Protein AF-A0A8H6ND03-F1 (afdb_monomer_lite)

Foldseek 3Di:
DDDDDDDDDDDDDDDDDDDPDPPDPPDLDAFAEDDDPLQVVPPPPFFLDDDDDDDFDPLQVPPDQDKAKWKKFKFFLVLQVVLLVVLCVLDPPPVSPLPPFFDQKDQLVLAAPVVNVCQCPVDPVSVVSNDPPHRMIMGTSTGPVSDDPVVSLVSQCPGPRADNPIDMDIWIAGSDADPDPVVQVVRSNPTHNGHDDQVRVRDHGVVVVVSVCSHCVRCVRSQVVSQQVCLVVCVVVVVDHSGGHDDWDDDPSHTD

Structure (mmCIF, N/CA/C/O backbone):
data_AF-A0A8H6ND03-F1
#
_entry.id   AF-A0A8H6ND03-F1
#
loop_
_atom_site.group_PDB
_atom_site.id
_atom_site.type_symbol
_atom_site.label_atom_id
_atom_site.label_alt_id
_atom_site.label_comp_id
_atom_site.label_asym_id
_atom_site.label_entity_id
_atom_site.label_seq_id
_atom_site.pdbx_PDB_ins_code
_atom_site.Cartn_x
_atom_site.Cartn_y
_atom_site.Cartn_z
_atom_site.occupancy
_atom_site.B_iso_or_equiv
_atom_site.auth_seq_id
_atom_site.auth_comp_id
_atom_site.auth_asym_id
_atom_site.auth_atom_id
_atom_site.pdbx_PDB_model_num
ATOM 1 N N . MET A 1 1 ? -30.142 82.835 -17.690 1.00 38.28 1 MET A N 1
ATOM 2 C CA . MET A 1 1 ? -28.833 82.188 -17.461 1.00 38.28 1 MET A CA 1
ATOM 3 C C . MET A 1 1 ? -28.564 82.243 -15.968 1.00 38.28 1 MET A C 1
ATOM 5 O O . MET A 1 1 ? -28.231 83.312 -15.489 1.00 38.28 1 MET A O 1
ATOM 9 N N . LEU A 1 2 ? -28.825 81.154 -15.244 1.00 31.31 2 LEU A N 1
ATOM 10 C CA . LEU A 1 2 ? -28.418 80.928 -13.852 1.00 31.31 2 LEU A CA 1
ATOM 11 C C . LEU A 1 2 ? -28.587 79.423 -13.580 1.00 31.31 2 LEU A C 1
ATOM 13 O O . LEU A 1 2 ? -29.688 78.887 -13.663 1.00 31.31 2 LEU A O 1
ATOM 17 N N . ALA A 1 3 ? -27.453 78.761 -13.376 1.00 29.70 3 ALA A N 1
ATOM 18 C CA . ALA A 1 3 ? -27.285 77.451 -12.745 1.00 29.70 3 ALA A CA 1
ATOM 19 C C . ALA A 1 3 ? -27.283 77.702 -11.210 1.00 29.70 3 ALA A C 1
ATOM 21 O O . ALA A 1 3 ? -27.063 78.843 -10.819 1.00 29.70 3 ALA A O 1
ATOM 22 N N . VAL A 1 4 ? -27.486 76.808 -10.243 1.00 33.31 4 VAL A N 1
ATOM 23 C CA . VAL A 1 4 ? -27.408 75.351 -10.053 1.00 33.31 4 VAL A CA 1
ATOM 24 C C . VAL A 1 4 ? -28.054 75.105 -8.676 1.00 33.31 4 VAL A C 1
ATOM 26 O O . VAL A 1 4 ? -27.873 75.939 -7.799 1.00 33.31 4 VAL A O 1
ATOM 29 N N . GLU A 1 5 ? -28.703 73.958 -8.454 1.00 32.31 5 GLU A N 1
ATOM 30 C CA . GLU A 1 5 ? -28.524 73.142 -7.234 1.00 32.31 5 GLU A CA 1
ATOM 31 C C . GLU A 1 5 ? -29.117 71.737 -7.457 1.00 32.31 5 GLU A C 1
ATOM 33 O O . GLU A 1 5 ? -30.163 71.581 -8.086 1.00 32.31 5 GLU A O 1
ATOM 38 N N . ARG A 1 6 ? -28.383 70.695 -7.038 1.00 35.66 6 ARG A N 1
ATOM 39 C CA . ARG A 1 6 ? -28.735 69.270 -7.208 1.00 35.66 6 ARG A CA 1
ATOM 40 C C . ARG A 1 6 ? -29.454 68.751 -5.952 1.00 35.66 6 ARG A C 1
ATOM 42 O O . ARG A 1 6 ? -28.977 69.064 -4.865 1.00 35.66 6 ARG A O 1
ATOM 49 N N . PRO A 1 7 ? -30.475 67.881 -6.062 1.00 38.25 7 PRO A N 1
ATOM 50 C CA . PRO A 1 7 ? -31.019 67.166 -4.911 1.00 38.25 7 PRO A CA 1
ATOM 51 C C . PRO A 1 7 ? -30.373 65.781 -4.703 1.00 38.25 7 PRO A C 1
ATOM 53 O O . PRO A 1 7 ? -30.034 65.073 -5.653 1.00 38.25 7 PRO A O 1
ATOM 56 N N . THR A 1 8 ? -30.211 65.419 -3.430 1.00 41.75 8 THR A N 1
ATOM 57 C CA . THR A 1 8 ? -29.773 64.126 -2.872 1.00 41.75 8 THR A CA 1
ATOM 58 C C . THR A 1 8 ? -30.808 63.006 -3.097 1.00 41.75 8 THR A C 1
ATOM 60 O O . THR A 1 8 ? -32.005 63.292 -3.105 1.00 41.75 8 THR A O 1
ATOM 63 N N . PRO A 1 9 ? -30.395 61.729 -3.244 1.00 40.44 9 PRO A N 1
ATOM 64 C CA . PRO A 1 9 ? -31.324 60.601 -3.350 1.00 40.44 9 PRO A CA 1
ATOM 65 C C . PRO A 1 9 ? -31.774 60.066 -1.971 1.00 40.44 9 PRO A C 1
ATOM 67 O O . PRO A 1 9 ? -31.044 60.238 -0.992 1.00 40.44 9 PRO A O 1
ATOM 70 N N . PRO A 1 10 ? -32.950 59.408 -1.880 1.00 38.47 10 PRO A N 1
ATOM 71 C CA . PRO A 1 10 ? -33.501 58.904 -0.624 1.00 38.47 10 PRO A CA 1
ATOM 72 C C . PRO A 1 10 ? -32.974 57.508 -0.248 1.00 38.47 10 PRO A C 1
ATOM 74 O O . PRO A 1 10 ? -32.663 56.681 -1.108 1.00 38.47 10 PRO A O 1
ATOM 77 N N . GLU A 1 11 ? -32.922 57.255 1.061 1.00 34.31 11 GLU A N 1
ATOM 78 C CA . GLU A 1 11 ? -32.621 55.965 1.688 1.00 34.31 11 GLU A CA 1
ATOM 79 C C . GLU A 1 11 ? -33.655 54.896 1.305 1.00 34.31 11 GLU A C 1
ATOM 81 O O . GLU A 1 11 ? -34.864 55.121 1.371 1.00 34.31 11 GLU A O 1
ATOM 86 N N . THR A 1 12 ? -33.175 53.707 0.934 1.00 34.81 12 THR A N 1
ATOM 87 C CA . THR A 1 12 ? -34.003 52.512 0.735 1.00 34.81 12 THR A CA 1
ATOM 88 C C . THR A 1 12 ? -33.711 51.503 1.838 1.00 34.81 12 THR A C 1
ATOM 90 O O . THR A 1 12 ? -32.624 50.938 1.940 1.00 34.81 12 THR A O 1
ATOM 93 N N . VAL A 1 13 ? -34.719 51.303 2.684 1.00 37.75 13 VAL A N 1
ATOM 94 C CA . VAL A 1 13 ? -34.807 50.236 3.682 1.00 37.75 13 VAL A CA 1
ATOM 95 C C . VAL A 1 13 ? -34.871 48.897 2.947 1.00 37.75 13 VAL A C 1
ATOM 97 O O . VAL A 1 13 ? -35.736 48.708 2.095 1.00 37.75 13 VAL A O 1
ATOM 100 N N . SER A 1 14 ? -33.961 47.979 3.273 1.00 35.84 14 SER A N 1
ATOM 101 C CA . SER A 1 14 ? -33.997 46.590 2.803 1.00 35.84 14 SER A CA 1
ATOM 102 C C . SER A 1 14 ? -34.097 45.669 4.012 1.00 35.84 14 SER A C 1
ATOM 104 O O . SER A 1 14 ? -33.134 45.482 4.752 1.00 35.84 14 SER A O 1
ATOM 106 N N . ASP A 1 15 ? -35.304 45.155 4.208 1.00 35.84 15 ASP A N 1
ATOM 107 C CA . ASP A 1 15 ? -35.649 44.049 5.091 1.00 35.84 15 ASP A CA 1
ATOM 108 C C . ASP A 1 15 ? -35.039 42.761 4.514 1.00 35.84 15 ASP A C 1
ATOM 110 O O . ASP A 1 15 ? -35.279 42.440 3.352 1.00 35.84 15 ASP A O 1
ATOM 114 N N . ASN A 1 16 ? -34.207 42.061 5.285 1.00 33.94 16 ASN A N 1
ATOM 115 C CA . ASN A 1 16 ? -33.771 40.702 4.968 1.00 33.94 16 ASN A CA 1
ATOM 116 C C . ASN A 1 16 ? -33.539 39.936 6.271 1.00 33.94 16 ASN A C 1
ATOM 118 O O . ASN A 1 16 ? -32.483 39.989 6.905 1.00 33.94 16 ASN A O 1
ATOM 122 N N . THR A 1 17 ? -34.586 39.225 6.670 1.00 39.00 17 THR A N 1
ATOM 123 C CA . THR A 1 17 ? -34.600 38.221 7.726 1.00 39.00 17 THR A CA 1
ATOM 124 C C . THR A 1 17 ? -33.930 36.948 7.196 1.00 39.00 17 THR A C 1
ATOM 126 O O . THR A 1 17 ? -34.587 36.067 6.651 1.00 39.00 17 THR A O 1
ATOM 129 N N . GLU A 1 18 ? -32.610 36.830 7.349 1.00 34.88 18 GLU A N 1
ATOM 130 C CA . GLU A 1 18 ? -31.919 35.547 7.183 1.00 34.88 18 GLU A CA 1
ATOM 131 C C . GLU A 1 18 ? -31.801 34.843 8.536 1.00 34.88 18 GLU A C 1
ATOM 133 O O . GLU A 1 18 ? -31.117 35.274 9.467 1.00 34.88 18 GLU A O 1
ATOM 138 N N . THR A 1 19 ? -32.532 33.738 8.636 1.00 35.28 19 THR A N 1
ATOM 139 C CA . THR A 1 19 ? -32.524 32.785 9.739 1.00 35.28 19 THR A CA 1
ATOM 140 C C . THR A 1 19 ? -31.137 32.151 9.808 1.00 35.28 19 THR A C 1
ATOM 142 O O . THR A 1 19 ? -30.814 31.225 9.069 1.00 35.28 19 THR A O 1
ATOM 145 N N . ARG A 1 20 ? -30.284 32.676 10.688 1.00 35.75 20 ARG A N 1
ATOM 146 C CA . ARG A 1 20 ? -28.974 32.099 10.982 1.00 35.75 20 ARG A CA 1
ATOM 147 C C . ARG A 1 20 ? -29.191 30.793 11.745 1.00 35.75 20 ARG A C 1
ATOM 149 O O . ARG A 1 20 ? -29.389 30.803 12.955 1.00 35.75 20 ARG A O 1
ATOM 156 N N . SER A 1 21 ? -29.191 29.676 11.024 1.00 39.34 21 SER A N 1
ATOM 157 C CA . SER A 1 21 ? -29.042 28.346 11.607 1.00 39.34 21 SER A CA 1
ATOM 158 C C . SER A 1 21 ? -27.785 28.341 12.475 1.00 39.34 21 SER A C 1
ATOM 160 O O . SER A 1 21 ? -26.679 28.563 11.982 1.00 39.34 21 SER A O 1
ATOM 162 N N . GLU A 1 22 ? -27.978 28.159 13.780 1.00 37.88 22 GLU A N 1
ATOM 163 C CA . GLU A 1 22 ? -26.913 27.966 14.756 1.00 37.88 22 GLU A CA 1
ATOM 164 C C . GLU A 1 22 ? -26.144 26.685 14.405 1.00 37.88 22 GLU A C 1
ATOM 166 O O . GLU A 1 22 ? -26.493 25.586 14.837 1.00 37.88 22 GLU A O 1
ATOM 171 N N . GLU A 1 23 ? -25.080 26.808 13.614 1.00 42.56 23 GLU A N 1
ATOM 172 C CA . GLU A 1 23 ? -24.021 25.805 13.609 1.00 42.56 23 GLU A CA 1
ATOM 173 C C . GLU A 1 23 ? -23.381 25.818 14.999 1.00 42.56 23 GLU A C 1
ATOM 175 O O . GLU A 1 23 ? -22.546 26.666 15.325 1.00 42.56 23 GLU A O 1
ATOM 180 N N . LYS A 1 24 ? -23.819 24.890 15.858 1.00 40.06 24 LYS A N 1
ATOM 181 C CA . LYS A 1 24 ? -23.101 24.589 17.093 1.00 40.06 24 LYS A CA 1
ATOM 182 C C . LYS A 1 24 ? -21.684 24.154 16.708 1.00 40.06 24 LYS A C 1
ATOM 184 O O . LYS A 1 24 ? -21.550 23.234 15.901 1.00 40.06 24 LYS A O 1
ATOM 189 N N . PRO A 1 25 ? -20.636 24.775 17.270 1.00 41.81 25 PRO A N 1
ATOM 190 C CA . PRO A 1 25 ? -19.270 24.365 16.990 1.00 41.81 25 PRO A CA 1
ATOM 191 C C . PRO A 1 25 ? -19.079 22.900 17.408 1.00 41.81 25 PRO A C 1
ATOM 193 O O . PRO A 1 25 ? -19.383 22.541 18.548 1.00 41.81 25 PRO A O 1
ATOM 196 N N . GLU A 1 26 ? -18.587 22.060 16.489 1.00 50.19 26 GLU A N 1
ATOM 197 C CA . GLU A 1 26 ? -18.102 20.713 16.807 1.00 50.19 26 GLU A CA 1
ATOM 198 C C . GLU A 1 26 ? -17.000 20.852 17.865 1.00 50.19 26 GLU A C 1
ATOM 200 O O . GLU A 1 26 ? -15.905 21.350 17.597 1.00 50.19 26 GLU A O 1
ATOM 205 N N . HIS A 1 27 ? -17.316 20.483 19.105 1.00 46.12 27 HIS A N 1
ATOM 206 C CA . HIS A 1 27 ? -16.356 20.491 20.197 1.00 46.12 27 HIS A CA 1
ATOM 207 C C . HIS A 1 27 ? -15.366 19.341 19.984 1.00 46.12 27 HIS A C 1
ATOM 209 O O . HIS A 1 27 ? -15.747 18.178 20.032 1.00 46.12 27 HIS A O 1
ATOM 215 N N . VAL A 1 28 ? -14.099 19.676 19.727 1.00 50.62 28 VAL A N 1
ATOM 216 C CA . VAL A 1 28 ? -12.997 18.716 19.494 1.00 50.62 28 VAL A CA 1
ATOM 217 C C . VAL A 1 28 ? -12.113 18.561 20.749 1.00 50.62 28 VAL A C 1
ATOM 219 O O . VAL A 1 28 ? -10.948 18.181 20.659 1.00 50.62 28 VAL A O 1
ATOM 222 N N . GLY A 1 29 ? -12.629 18.932 21.926 1.00 52.59 29 GLY A N 1
ATOM 223 C CA . GLY A 1 29 ? -11.949 18.754 23.214 1.00 52.59 29 GLY A CA 1
ATOM 224 C C . GLY A 1 29 ? -12.255 17.390 23.846 1.00 52.59 29 GLY A C 1
ATOM 225 O O . GLY A 1 29 ? -13.216 16.746 23.428 1.00 52.59 29 GLY A O 1
ATOM 226 N N . PRO A 1 30 ? -11.460 16.933 24.835 1.00 57.78 30 PRO A N 1
ATOM 227 C CA . PRO A 1 30 ? -11.803 15.743 25.608 1.00 57.78 30 PRO A CA 1
ATOM 228 C C . PRO A 1 30 ? -13.159 15.955 26.290 1.00 57.78 30 PRO A C 1
ATOM 230 O O . PRO A 1 30 ? -13.377 17.000 26.911 1.00 57.78 30 PRO A O 1
ATOM 233 N N . ASP A 1 31 ? -14.059 14.980 26.152 1.00 67.38 31 ASP A N 1
ATOM 234 C CA . ASP A 1 31 ? -15.399 15.066 26.727 1.00 67.38 31 ASP A CA 1
ATOM 235 C C . ASP A 1 31 ? -15.319 15.251 28.249 1.00 67.38 31 ASP A C 1
ATOM 237 O O . ASP A 1 31 ? -14.527 14.614 28.952 1.00 67.38 31 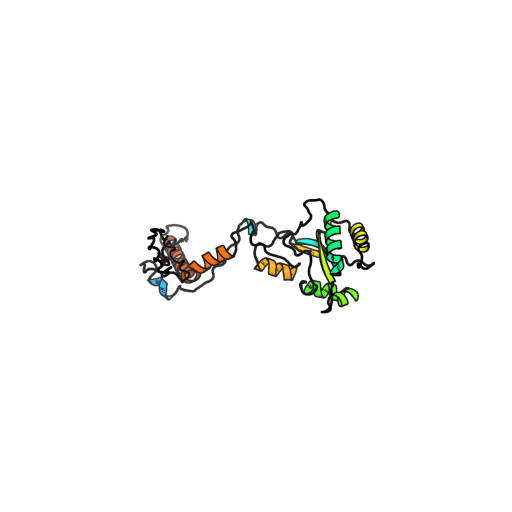ASP A O 1
ATOM 241 N N . VAL A 1 32 ? -16.167 16.132 28.782 1.00 77.12 32 VAL A N 1
ATOM 242 C CA . VAL A 1 32 ? -16.323 16.260 30.232 1.00 77.12 32 VAL A CA 1
ATOM 243 C C . VAL A 1 32 ? -17.175 15.091 30.714 1.00 77.12 32 VAL A C 1
ATOM 245 O O . VAL A 1 32 ? -18.375 15.032 30.435 1.00 77.12 32 VAL A O 1
ATOM 248 N N . ILE A 1 33 ? -16.561 14.168 31.452 1.00 81.69 33 ILE A N 1
ATOM 249 C CA . ILE A 1 33 ? -17.266 13.044 32.074 1.00 81.69 33 ILE A CA 1
ATOM 250 C C . ILE A 1 33 ? -18.145 13.584 33.200 1.00 81.69 33 ILE A C 1
ATOM 252 O O . ILE A 1 33 ? -17.655 14.255 34.114 1.00 81.69 33 ILE A O 1
ATOM 256 N N . GLN A 1 34 ? -19.449 13.314 33.134 1.00 82.69 34 GLN A N 1
ATOM 257 C CA . GLN A 1 34 ? -20.356 13.723 34.200 1.00 82.69 34 GLN A CA 1
ATOM 258 C C . GLN A 1 34 ? -20.195 12.818 35.429 1.00 82.69 34 GLN A C 1
ATOM 260 O O . GLN A 1 34 ? -20.001 11.612 35.270 1.00 82.69 34 GLN A O 1
ATOM 265 N N . PRO A 1 35 ? -20.294 13.369 36.654 1.00 81.88 35 PRO A N 1
ATOM 266 C CA . PRO A 1 35 ? -20.294 12.563 37.868 1.00 81.88 35 PRO A CA 1
ATOM 267 C C . PRO A 1 35 ? -21.395 11.506 37.816 1.00 81.88 35 PRO A C 1
ATOM 269 O O . PRO A 1 35 ? -22.552 11.826 37.526 1.00 81.88 35 PRO A O 1
ATOM 272 N N . HIS A 1 36 ? -21.042 10.257 38.104 1.00 84.81 36 HIS A N 1
ATOM 273 C CA . HIS A 1 36 ? -21.992 9.158 38.093 1.00 84.81 36 HIS A CA 1
ATOM 274 C C . HIS A 1 36 ? -21.573 8.067 39.099 1.00 84.81 36 HIS A C 1
ATOM 276 O O . HIS A 1 36 ? -20.442 7.573 39.036 1.00 84.81 36 HIS A O 1
ATOM 282 N N . PRO A 1 37 ? -22.485 7.578 39.968 1.00 86.88 37 PRO A N 1
ATOM 283 C CA . PRO A 1 37 ? -22.136 6.671 41.073 1.00 86.88 37 PRO A CA 1
ATOM 284 C C . PRO A 1 37 ? -21.429 5.367 40.675 1.00 86.88 37 PRO A C 1
ATOM 286 O O . PRO A 1 37 ? -20.791 4.729 41.505 1.00 86.88 37 PRO A O 1
ATOM 289 N N . LEU A 1 38 ? -21.578 4.938 39.418 1.00 85.38 38 LEU A N 1
ATOM 290 C CA . LEU A 1 38 ? -20.935 3.732 38.878 1.00 85.38 38 LEU A CA 1
ATOM 291 C C . LEU A 1 38 ? -19.463 3.926 38.473 1.00 85.38 38 LEU A C 1
ATOM 293 O O . LEU A 1 38 ? -18.782 2.928 38.247 1.00 85.38 38 LEU A O 1
ATOM 297 N N . ILE A 1 39 ? -18.999 5.169 38.320 1.00 86.06 39 ILE A N 1
ATOM 298 C CA . ILE A 1 39 ? -17.660 5.492 37.794 1.00 86.06 39 ILE A CA 1
ATOM 299 C C . ILE A 1 39 ? -16.853 6.429 38.687 1.00 86.06 39 ILE A C 1
ATOM 301 O O . ILE A 1 39 ? -15.642 6.536 38.495 1.00 86.06 39 ILE A O 1
ATOM 305 N N . ASP A 1 40 ? -17.486 7.094 39.655 1.00 85.38 40 ASP A N 1
ATOM 306 C CA . ASP A 1 40 ? -16.827 8.060 40.540 1.00 85.38 40 ASP A CA 1
ATOM 307 C C . ASP A 1 40 ? -15.618 7.459 41.279 1.00 85.38 40 ASP A C 1
ATOM 309 O O . ASP A 1 40 ? -14.600 8.127 41.463 1.00 85.38 40 ASP A O 1
ATOM 313 N N . ASP A 1 41 ? -15.673 6.171 41.628 1.00 85.81 41 ASP A N 1
ATOM 314 C CA . ASP A 1 41 ? -14.575 5.435 42.263 1.00 85.81 41 ASP A CA 1
ATOM 315 C C . ASP A 1 41 ? -13.436 5.049 41.297 1.00 85.81 41 ASP A C 1
ATOM 317 O O . ASP A 1 41 ? -12.325 4.736 41.734 1.00 85.81 41 ASP A O 1
ATOM 321 N N . LEU A 1 42 ? -13.674 5.105 39.985 1.00 82.25 42 LEU A N 1
ATOM 322 C CA . LEU A 1 42 ? -12.716 4.748 38.933 1.00 82.25 42 LEU A CA 1
ATOM 323 C C . LEU A 1 42 ? -11.968 5.967 38.351 1.00 82.25 42 LEU A C 1
ATOM 325 O O . LEU A 1 42 ? -10.872 5.816 37.796 1.00 82.25 42 LEU A O 1
ATOM 329 N N . LEU A 1 43 ? -12.540 7.169 38.484 1.00 71.75 43 LEU A N 1
ATOM 330 C CA . LEU A 1 43 ? -12.173 8.374 37.730 1.00 71.75 43 LEU A CA 1
ATOM 331 C C . LEU A 1 43 ? -10.742 8.931 37.925 1.00 71.75 43 LEU A C 1
ATOM 333 O O . LEU A 1 43 ? -10.215 9.477 36.957 1.00 71.75 43 LEU A O 1
ATOM 337 N N . PRO A 1 44 ? -10.018 8.758 39.050 1.00 64.38 44 PRO A N 1
ATOM 338 C CA . PRO A 1 44 ? -8.621 9.214 39.105 1.00 64.38 44 PRO A CA 1
ATOM 339 C C . PRO A 1 44 ? -7.623 8.224 38.487 1.00 64.38 44 PRO A C 1
ATOM 341 O O . PRO A 1 44 ? -6.515 8.604 38.117 1.00 64.38 44 PRO A O 1
ATOM 344 N N . GLN A 1 45 ? -7.962 6.932 38.427 1.00 69.38 45 GLN A N 1
ATOM 345 C CA . GLN A 1 45 ? -6.982 5.869 38.157 1.00 69.38 45 GLN A CA 1
ATOM 346 C C . GLN A 1 45 ? -6.963 5.408 36.698 1.00 69.38 45 GLN A C 1
ATOM 348 O O . GLN A 1 45 ? -5.978 4.813 36.253 1.00 69.38 45 GLN A O 1
ATOM 353 N N . GLN A 1 46 ? -8.057 5.649 35.975 1.00 73.69 46 GLN A N 1
ATOM 354 C CA . GLN A 1 46 ? -8.337 5.023 34.684 1.00 73.69 46 GLN A CA 1
ATOM 355 C C . GLN A 1 46 ? -8.399 6.010 33.514 1.00 73.69 46 GLN A C 1
ATOM 357 O O . GLN A 1 46 ? -8.845 5.614 32.448 1.00 73.69 46 GLN A O 1
ATOM 362 N N . LEU A 1 47 ? -7.968 7.263 33.655 1.00 77.25 47 LEU A N 1
ATOM 363 C CA . LEU A 1 47 ? -7.906 8.203 32.525 1.00 77.25 47 LEU A CA 1
ATOM 364 C C . LEU A 1 47 ? -6.566 8.113 31.783 1.00 77.25 47 LEU A C 1
ATOM 366 O O . LEU A 1 47 ? -5.519 7.902 32.400 1.00 77.25 47 LEU A O 1
ATOM 370 N N . GLY A 1 48 ? -6.605 8.266 30.456 1.00 70.12 48 GLY A N 1
ATOM 371 C CA . GLY A 1 48 ? -5.419 8.335 29.593 1.00 70.12 48 GLY A CA 1
ATOM 372 C C . GLY A 1 48 ? -4.580 7.054 29.537 1.00 70.12 48 GLY A C 1
ATOM 373 O O . GLY A 1 48 ? -3.388 7.112 29.231 1.00 70.12 48 GLY A O 1
ATOM 374 N N . ARG A 1 49 ? -5.162 5.894 29.869 1.00 78.94 49 ARG A N 1
ATOM 375 C CA . ARG A 1 49 ? -4.467 4.601 29.837 1.00 78.94 49 ARG A CA 1
ATOM 376 C C . ARG A 1 49 ? -4.920 3.757 28.647 1.00 78.94 49 ARG A C 1
ATOM 378 O O . ARG A 1 49 ? -6.080 3.747 28.261 1.00 78.94 49 ARG A O 1
ATOM 385 N N . GLY A 1 50 ? -3.997 2.951 28.132 1.00 80.31 50 GLY A N 1
ATOM 386 C CA . GLY A 1 50 ? -4.279 2.010 27.049 1.00 80.31 50 GLY A CA 1
ATOM 387 C C . GLY A 1 50 ? -4.207 2.635 25.656 1.00 80.31 50 GLY A C 1
ATOM 388 O O . GLY A 1 50 ? -3.862 3.800 25.486 1.00 80.31 50 GLY A O 1
ATOM 389 N N . VAL A 1 51 ? -4.464 1.805 24.646 1.00 85.62 51 VAL A N 1
ATOM 390 C CA . VAL A 1 51 ? -4.409 2.184 23.231 1.00 85.62 51 VAL A CA 1
ATOM 391 C C . VAL A 1 51 ? -5.606 1.566 22.524 1.00 85.62 51 VAL A C 1
ATOM 393 O O . VAL A 1 51 ? -5.879 0.377 22.684 1.00 85.62 51 VAL A O 1
ATOM 396 N N . LEU A 1 52 ? -6.299 2.366 21.718 1.00 88.56 52 LEU A N 1
ATOM 397 C CA . LEU A 1 52 ? -7.312 1.874 20.795 1.00 88.56 52 LEU A CA 1
ATOM 398 C C . LEU A 1 52 ? -6.635 1.372 19.522 1.00 88.56 52 LEU A C 1
ATOM 400 O O . LEU A 1 52 ? -5.949 2.124 18.830 1.00 88.56 52 LEU A O 1
ATOM 404 N N . ILE A 1 53 ? -6.834 0.091 19.218 1.00 86.44 53 ILE A N 1
ATOM 405 C CA . ILE A 1 53 ? -6.339 -0.524 17.989 1.00 86.44 53 ILE A CA 1
ATOM 406 C C . ILE A 1 53 ? -7.537 -0.731 17.063 1.00 86.44 53 ILE A C 1
ATOM 408 O O . ILE A 1 53 ? -8.415 -1.535 17.387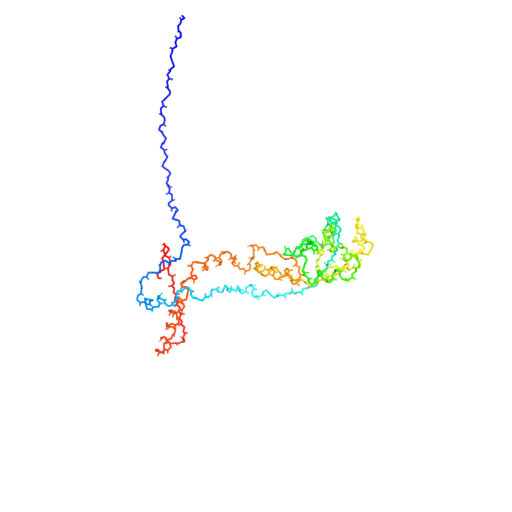 1.00 86.44 53 ILE A O 1
ATOM 412 N N . PRO A 1 54 ? -7.602 -0.034 15.917 1.00 83.25 54 PRO A N 1
ATOM 413 C CA . PRO A 1 54 ? -8.671 -0.255 14.961 1.00 83.25 54 PRO A CA 1
ATOM 414 C C . PRO A 1 54 ? -8.569 -1.671 14.395 1.00 83.25 54 PRO A C 1
ATOM 416 O O . PRO A 1 54 ? -7.519 -2.093 13.901 1.00 83.25 54 PRO A O 1
ATOM 419 N N . LEU A 1 55 ? -9.673 -2.408 14.472 1.00 84.12 55 LEU A N 1
ATOM 420 C CA . LEU A 1 55 ? -9.767 -3.738 13.889 1.00 84.12 55 LEU A CA 1
ATOM 421 C C . LEU A 1 55 ? -10.086 -3.628 12.400 1.00 84.12 55 LEU A C 1
ATOM 423 O O . LEU A 1 55 ? -10.910 -2.813 11.983 1.00 84.12 55 LEU A O 1
ATOM 427 N N . LYS A 1 56 ? -9.434 -4.477 11.607 1.00 78.12 56 LYS A N 1
ATOM 428 C CA . LYS A 1 56 ? -9.729 -4.621 10.181 1.00 78.12 56 LYS A CA 1
ATOM 429 C C . LYS A 1 56 ? -11.115 -5.227 9.983 1.00 78.12 56 LYS A C 1
ATOM 431 O O . LYS A 1 56 ? -11.539 -6.083 10.761 1.00 78.12 56 LYS A O 1
ATOM 436 N N . THR A 1 57 ? -11.800 -4.834 8.914 1.00 80.94 57 THR A N 1
ATOM 437 C CA . THR A 1 57 ? -13.062 -5.469 8.525 1.00 80.94 57 THR A CA 1
ATOM 438 C C . THR A 1 57 ? -12.827 -6.907 8.063 1.00 80.94 57 THR A C 1
ATOM 440 O O . THR A 1 57 ? -11.732 -7.297 7.651 1.00 80.94 57 THR A O 1
ATOM 443 N N . THR A 1 58 ? -13.887 -7.715 8.051 1.00 80.44 58 THR A N 1
ATOM 444 C CA . THR A 1 58 ? -13.826 -9.066 7.483 1.00 80.44 58 THR A CA 1
ATOM 445 C C . THR A 1 58 ? -13.400 -9.054 6.011 1.00 80.44 58 THR A C 1
ATOM 447 O O . THR A 1 58 ? -12.707 -9.972 5.587 1.00 80.44 58 THR A O 1
ATOM 450 N N . LEU A 1 59 ? -13.762 -8.025 5.236 1.00 75.19 59 LEU A N 1
ATOM 451 C CA . LEU A 1 59 ? -13.340 -7.892 3.837 1.00 75.19 59 LEU A CA 1
ATOM 452 C C . LEU A 1 59 ? -11.846 -7.568 3.721 1.00 75.19 59 LEU A C 1
ATOM 454 O O . LEU A 1 59 ? -11.174 -8.128 2.862 1.00 75.19 59 LEU A O 1
ATOM 458 N N . GLU A 1 60 ? -11.313 -6.729 4.612 1.00 75.69 60 GLU A N 1
ATOM 459 C CA . GLU A 1 60 ? -9.875 -6.439 4.677 1.00 75.69 60 GLU A CA 1
ATOM 460 C C . GLU A 1 60 ? -9.043 -7.655 5.108 1.00 75.69 60 GLU A C 1
ATOM 462 O O . GLU A 1 60 ? -7.897 -7.788 4.687 1.00 75.69 60 GLU A O 1
ATOM 467 N N . ILE A 1 61 ? -9.596 -8.530 5.955 1.00 76.75 61 ILE A N 1
ATOM 468 C CA . ILE A 1 61 ? -8.917 -9.752 6.418 1.00 76.75 61 ILE A CA 1
ATOM 469 C C . ILE A 1 61 ? -9.008 -10.870 5.374 1.00 76.75 61 ILE A C 1
ATOM 471 O O . ILE A 1 61 ? -8.051 -11.613 5.202 1.00 76.75 61 ILE A O 1
ATOM 475 N N . ARG A 1 62 ? -10.143 -10.991 4.672 1.00 70.19 62 ARG A N 1
ATOM 476 C CA . ARG A 1 62 ? -10.363 -12.006 3.624 1.00 70.19 62 ARG A CA 1
ATOM 477 C C . ARG A 1 62 ? -9.595 -11.741 2.337 1.00 70.19 62 ARG A C 1
ATOM 479 O O . ARG A 1 62 ? -9.575 -12.599 1.462 1.00 70.19 62 ARG A O 1
ATOM 486 N N . GLN A 1 63 ? -9.019 -10.555 2.182 1.00 68.75 63 GLN A N 1
ATOM 487 C CA . GLN A 1 63 ? -8.103 -10.311 1.086 1.00 68.75 63 GLN A CA 1
ATOM 488 C C . GLN A 1 63 ? -6.798 -11.066 1.335 1.00 68.75 63 GLN A C 1
ATOM 490 O O . GLN A 1 63 ? -5.876 -10.551 1.968 1.00 68.75 63 GLN A O 1
ATOM 495 N N . ASP A 1 64 ? -6.736 -12.288 0.812 1.00 62.50 64 ASP A N 1
ATOM 496 C CA . ASP A 1 64 ? -5.508 -13.068 0.764 1.00 62.50 64 ASP A CA 1
ATOM 497 C C . ASP A 1 64 ? -4.430 -12.262 0.033 1.00 62.50 64 ASP A C 1
ATOM 499 O O . ASP A 1 64 ? -4.616 -11.812 -1.105 1.00 62.50 64 ASP A O 1
ATOM 503 N N . HIS A 1 65 ? -3.283 -12.068 0.690 1.00 70.25 65 HIS A N 1
ATOM 504 C CA . HIS A 1 65 ? -2.116 -11.414 0.099 1.00 70.25 65 HIS A CA 1
ATOM 505 C C . HIS A 1 65 ? -1.531 -12.297 -1.000 1.00 70.25 65 HIS A C 1
ATOM 507 O O . HIS A 1 65 ? -0.566 -13.027 -0.791 1.00 70.25 65 HIS A O 1
ATOM 513 N N . THR A 1 66 ? -2.118 -12.229 -2.191 1.00 84.81 66 THR A N 1
ATOM 514 C CA . THR A 1 66 ? -1.578 -12.912 -3.363 1.00 84.81 66 THR A CA 1
ATOM 515 C C . THR A 1 66 ? -0.404 -12.102 -3.893 1.00 84.81 66 THR A C 1
ATOM 517 O O . THR A 1 66 ? -0.570 -10.970 -4.362 1.00 84.81 66 THR A O 1
ATOM 520 N N . ILE A 1 67 ? 0.787 -12.685 -3.783 1.00 91.31 67 ILE A N 1
ATOM 521 C CA . ILE A 1 67 ? 2.016 -12.147 -4.357 1.00 91.31 67 ILE A CA 1
ATOM 522 C C . ILE A 1 67 ? 2.249 -12.850 -5.691 1.00 91.31 67 ILE A C 1
ATOM 524 O O . ILE A 1 67 ? 2.274 -14.079 -5.750 1.00 91.31 67 ILE A O 1
ATOM 528 N N . VAL A 1 68 ? 2.425 -12.068 -6.752 1.00 92.62 68 VAL A N 1
ATOM 529 C CA . VAL A 1 68 ? 2.705 -12.560 -8.109 1.00 92.62 68 VAL A CA 1
ATOM 530 C C . VAL A 1 68 ? 4.000 -11.953 -8.638 1.00 92.62 68 VAL A C 1
ATOM 532 O O . VAL A 1 68 ? 4.522 -10.998 -8.063 1.00 92.62 68 VAL A O 1
ATOM 535 N N . GLN A 1 69 ? 4.529 -12.507 -9.728 1.00 95.25 69 GLN A N 1
ATOM 536 C CA . GLN A 1 69 ? 5.681 -11.938 -10.425 1.00 95.25 69 GLN A CA 1
ATOM 537 C C . GLN A 1 69 ? 5.212 -10.944 -11.485 1.00 95.25 69 GLN A C 1
ATOM 539 O O . GLN A 1 69 ? 4.352 -11.265 -12.306 1.00 95.25 69 GLN A O 1
ATOM 544 N N . ALA A 1 70 ? 5.786 -9.745 -11.473 1.00 94.25 70 ALA A N 1
ATOM 545 C CA . ALA A 1 70 ? 5.562 -8.733 -12.494 1.00 94.25 70 ALA A CA 1
ATOM 546 C C . ALA A 1 70 ? 6.847 -8.398 -13.235 1.00 94.25 70 ALA A C 1
ATOM 548 O O . ALA A 1 70 ? 7.910 -8.262 -12.629 1.00 94.25 70 ALA A O 1
ATOM 549 N N . LEU A 1 71 ? 6.722 -8.208 -14.545 1.00 95.12 71 LEU A N 1
ATOM 550 C CA . LEU A 1 71 ? 7.823 -7.781 -15.390 1.00 95.12 71 LEU A CA 1
ATOM 551 C C . LEU A 1 71 ? 8.038 -6.275 -15.265 1.00 95.12 71 LEU A C 1
ATOM 553 O O . LEU A 1 71 ? 7.096 -5.476 -15.306 1.00 95.12 71 LEU A O 1
ATOM 557 N N . ILE A 1 72 ? 9.305 -5.891 -15.169 1.00 95.50 72 ILE A N 1
ATOM 558 C CA . ILE A 1 72 ? 9.748 -4.502 -15.187 1.00 95.50 72 ILE A CA 1
ATOM 559 C C . ILE A 1 72 ? 10.833 -4.308 -16.244 1.00 95.50 72 ILE A C 1
ATOM 561 O O . ILE A 1 72 ? 11.664 -5.187 -16.486 1.00 95.50 72 ILE A O 1
ATOM 565 N N . THR A 1 73 ? 10.858 -3.118 -16.834 1.00 95.31 73 THR A N 1
ATOM 566 C CA . THR A 1 73 ? 11.965 -2.647 -17.673 1.00 95.31 73 THR A CA 1
ATOM 567 C C . THR A 1 73 ? 12.505 -1.325 -17.139 1.00 95.31 73 THR A C 1
ATOM 569 O O . THR A 1 73 ? 11.959 -0.749 -16.194 1.00 95.31 73 THR A O 1
ATOM 572 N N . ARG A 1 74 ? 13.578 -0.825 -17.744 1.00 93.94 74 ARG A N 1
ATOM 573 C CA . ARG A 1 74 ? 14.065 0.538 -17.537 1.00 93.94 74 ARG A CA 1
ATOM 574 C C . ARG A 1 74 ? 14.215 1.211 -18.891 1.00 93.94 74 ARG A C 1
ATOM 576 O O . ARG A 1 74 ? 14.681 0.580 -19.833 1.00 93.94 74 ARG A O 1
ATOM 583 N N . ALA A 1 75 ? 13.838 2.478 -18.964 1.00 94.25 75 ALA A N 1
ATOM 584 C CA . ALA A 1 75 ? 13.947 3.285 -20.171 1.00 94.25 75 ALA A CA 1
ATOM 585 C C . ALA A 1 75 ? 14.415 4.702 -19.819 1.00 94.25 75 ALA A C 1
ATOM 587 O O . ALA A 1 75 ? 14.193 5.158 -18.688 1.00 94.25 75 ALA A O 1
ATOM 588 N N . PRO A 1 76 ? 15.021 5.443 -20.758 1.00 93.38 76 PRO A N 1
ATOM 589 C CA . PRO A 1 76 ? 15.226 6.871 -20.578 1.00 93.38 76 PRO A CA 1
ATOM 590 C C . PRO A 1 76 ? 13.887 7.593 -20.368 1.00 93.38 76 PRO A C 1
ATOM 592 O O . PRO A 1 76 ? 12.858 7.219 -20.935 1.00 93.38 76 PRO A O 1
ATOM 595 N N . ALA A 1 77 ? 13.892 8.683 -19.597 1.00 92.69 77 ALA A N 1
ATOM 596 C CA . ALA A 1 77 ? 12.688 9.470 -19.319 1.00 92.69 77 ALA A CA 1
ATOM 597 C C . ALA A 1 77 ? 11.969 9.943 -20.595 1.00 92.69 77 ALA A C 1
ATOM 599 O O . ALA A 1 77 ? 10.748 10.070 -20.593 1.00 92.69 77 ALA A O 1
ATOM 600 N N . LYS A 1 78 ? 12.714 10.169 -21.688 1.00 93.56 78 LYS A N 1
ATOM 601 C CA . LYS A 1 78 ? 12.161 10.585 -22.985 1.00 93.56 78 LYS A CA 1
ATOM 602 C C . LYS A 1 78 ? 11.310 9.487 -23.637 1.00 93.56 78 LYS A C 1
ATOM 604 O O . LYS A 1 78 ? 10.225 9.791 -24.111 1.00 93.56 78 LYS A O 1
ATOM 609 N N . SER A 1 79 ? 11.750 8.232 -23.561 1.00 93.94 79 SER A N 1
ATOM 610 C CA . SER A 1 79 ? 11.093 7.072 -24.188 1.00 93.94 79 SER A CA 1
ATOM 611 C C . SER A 1 79 ? 10.045 6.406 -23.283 1.00 93.94 79 SER A C 1
ATOM 613 O O . SER A 1 79 ? 9.386 5.444 -23.668 1.00 93.94 79 SER A O 1
ATOM 615 N N . THR A 1 80 ? 9.861 6.900 -22.051 1.00 93.12 80 THR A N 1
ATOM 616 C CA . THR A 1 80 ? 8.921 6.317 -21.074 1.00 93.12 80 THR A CA 1
ATOM 617 C C . THR A 1 80 ? 7.482 6.307 -21.594 1.00 93.12 80 THR A C 1
ATOM 619 O O . THR A 1 80 ? 6.772 5.320 -21.412 1.00 93.12 80 THR A O 1
ATOM 622 N N . ASN A 1 81 ? 7.043 7.381 -22.256 1.00 93.56 81 ASN A N 1
ATOM 623 C CA . ASN A 1 81 ? 5.690 7.445 -22.812 1.00 93.56 81 ASN A CA 1
ATOM 624 C C . ASN A 1 81 ? 5.488 6.422 -23.932 1.00 93.56 81 ASN A C 1
ATOM 626 O O . ASN A 1 81 ? 4.429 5.800 -23.982 1.00 93.56 81 ASN A O 1
ATOM 630 N N . ASP A 1 82 ? 6.502 6.199 -24.765 1.00 94.81 82 ASP A N 1
ATOM 631 C CA . ASP A 1 82 ? 6.444 5.232 -25.862 1.00 94.81 82 ASP A CA 1
ATOM 632 C C . ASP A 1 82 ? 6.340 3.806 -25.330 1.00 94.81 82 ASP A C 1
ATOM 634 O O . ASP A 1 82 ? 5.487 3.046 -25.784 1.00 94.81 82 ASP A O 1
ATOM 638 N N . VAL A 1 83 ? 7.100 3.474 -24.279 1.00 93.75 83 VAL A N 1
ATOM 639 C CA . VAL A 1 83 ? 6.972 2.187 -23.576 1.00 93.75 83 VAL A CA 1
ATOM 640 C C . VAL A 1 83 ? 5.562 2.016 -23.009 1.00 93.75 83 VAL A C 1
ATOM 642 O O . VAL A 1 83 ? 4.940 0.971 -23.188 1.00 93.75 83 VAL A O 1
ATOM 645 N N . VAL A 1 84 ? 5.011 3.037 -22.346 1.00 91.50 84 VAL A N 1
ATOM 646 C CA . VAL A 1 84 ? 3.655 2.953 -21.782 1.00 91.50 84 VAL A CA 1
ATOM 647 C C . VAL A 1 84 ? 2.592 2.832 -22.880 1.00 91.50 84 VAL A C 1
ATOM 649 O O . VAL A 1 84 ? 1.623 2.095 -22.700 1.00 91.50 84 VAL A O 1
ATOM 652 N N . ASN A 1 85 ? 2.753 3.524 -24.007 1.00 91.12 85 ASN A N 1
ATOM 653 C CA . ASN A 1 85 ? 1.849 3.432 -25.153 1.00 91.12 85 ASN A CA 1
ATOM 654 C C . ASN A 1 85 ? 1.919 2.047 -25.813 1.00 91.12 85 ASN A C 1
ATOM 656 O O . ASN A 1 85 ? 0.872 1.472 -26.103 1.00 91.12 85 ASN A O 1
ATOM 660 N N . LEU A 1 86 ? 3.123 1.486 -25.968 1.00 91.56 86 LEU A N 1
ATOM 661 C CA . LEU A 1 86 ? 3.340 0.121 -26.451 1.00 91.56 86 LEU A CA 1
ATOM 662 C C . LEU A 1 86 ? 2.640 -0.908 -25.555 1.00 91.56 86 LEU A C 1
ATOM 664 O O . LEU A 1 86 ? 1.973 -1.811 -26.045 1.00 91.56 86 LEU A O 1
ATOM 668 N N . LEU A 1 87 ? 2.735 -0.761 -24.233 1.00 88.81 87 LEU A N 1
ATOM 669 C CA . LEU A 1 87 ? 2.042 -1.668 -23.313 1.00 88.81 87 LEU A CA 1
ATOM 670 C C . LEU A 1 87 ? 0.523 -1.608 -23.472 1.00 88.81 87 LEU A C 1
ATOM 672 O O . LEU A 1 87 ? -0.137 -2.643 -23.422 1.00 88.81 87 LEU A O 1
ATOM 676 N N . ARG A 1 88 ? -0.037 -0.409 -23.685 1.00 85.75 88 ARG A N 1
ATOM 677 C CA . ARG A 1 88 ? -1.480 -0.260 -23.922 1.00 85.75 88 ARG A CA 1
ATOM 678 C C . ARG A 1 88 ? -1.931 -0.921 -25.223 1.00 85.75 88 ARG A C 1
ATOM 680 O O . ARG A 1 88 ? -3.066 -1.360 -25.264 1.00 85.75 88 ARG A O 1
ATOM 687 N N . SER A 1 89 ? -1.083 -1.000 -26.252 1.00 85.88 89 SER A N 1
ATOM 688 C CA . SER A 1 89 ? -1.432 -1.688 -27.505 1.00 85.88 89 SER A CA 1
ATOM 689 C C . SER A 1 89 ? -1.233 -3.205 -27.447 1.00 85.88 89 SER A C 1
ATOM 691 O O . SER A 1 89 ? -1.827 -3.929 -28.243 1.00 85.88 89 SER A O 1
ATOM 693 N N . MET A 1 90 ? -0.406 -3.702 -26.521 1.00 82.94 90 MET A N 1
ATOM 694 C CA . MET A 1 90 ? -0.193 -5.139 -26.315 1.00 82.94 90 MET A CA 1
ATOM 695 C C . MET A 1 90 ? -1.252 -5.804 -25.442 1.00 82.94 90 MET A C 1
ATOM 697 O O . MET A 1 90 ? -1.511 -6.995 -25.610 1.00 82.94 90 MET A O 1
ATOM 701 N N . LEU A 1 91 ? -1.817 -5.062 -24.492 1.00 75.75 91 LEU A N 1
ATOM 702 C CA . LEU A 1 91 ? -2.832 -5.562 -23.575 1.00 75.75 91 LEU A CA 1
ATOM 703 C C . LEU A 1 91 ? -4.237 -5.272 -24.131 1.00 75.75 91 LEU A C 1
ATOM 705 O O . LEU A 1 91 ? -4.443 -4.204 -24.702 1.00 75.75 91 LEU A O 1
ATOM 709 N N . PRO A 1 92 ? -5.219 -6.176 -23.951 1.00 69.25 92 PRO A N 1
ATOM 710 C CA . PRO A 1 92 ? -6.597 -5.930 -24.368 1.00 69.25 92 PRO A CA 1
ATOM 711 C C . PRO A 1 92 ? -7.181 -4.652 -23.747 1.00 69.25 92 PRO A C 1
ATOM 713 O O . PRO A 1 92 ? -6.913 -4.335 -22.579 1.00 69.25 92 PRO A O 1
ATOM 716 N N . ASP A 1 93 ? -8.033 -3.953 -24.505 1.00 54.59 93 ASP A N 1
ATOM 717 C CA . ASP A 1 93 ? -8.781 -2.793 -24.016 1.00 54.59 93 ASP A CA 1
ATOM 718 C C . ASP A 1 93 ? -9.550 -3.157 -22.733 1.00 54.59 93 ASP A C 1
ATOM 720 O O . ASP A 1 93 ? -10.313 -4.121 -22.688 1.00 54.59 93 ASP A O 1
ATOM 724 N N . GLY A 1 94 ? -9.306 -2.401 -21.658 1.00 53.19 94 GLY A N 1
ATOM 725 C CA . GLY A 1 94 ? -9.841 -2.667 -20.314 1.00 53.19 94 GLY A CA 1
ATOM 726 C C . GLY A 1 94 ? -8.824 -3.206 -19.296 1.00 53.19 94 GLY A C 1
ATOM 727 O O . GLY A 1 94 ? -9.053 -3.069 -18.098 1.00 53.19 94 GLY A O 1
ATOM 728 N N . VAL A 1 95 ? -7.661 -3.712 -19.735 1.00 55.84 95 VAL A N 1
ATOM 729 C CA . VAL A 1 95 ? -6.555 -4.177 -18.856 1.00 55.84 95 VAL A CA 1
ATOM 730 C C . VAL A 1 95 ? -5.439 -3.126 -18.725 1.00 55.84 95 VAL A C 1
ATOM 732 O O . VAL A 1 95 ? -4.459 -3.312 -18.007 1.00 55.84 95 VAL A O 1
ATOM 735 N N . ALA A 1 96 ? -5.606 -1.959 -19.359 1.00 50.81 96 ALA A N 1
ATOM 736 C CA . ALA A 1 96 ? -4.601 -0.896 -19.465 1.00 50.81 96 ALA A CA 1
ATOM 737 C C . ALA A 1 96 ? -4.033 -0.388 -18.122 1.00 50.81 96 ALA A C 1
ATOM 739 O O . ALA A 1 96 ? -3.037 0.345 -18.119 1.00 50.81 96 ALA A O 1
ATOM 740 N N . ASN A 1 97 ? -4.629 -0.758 -16.982 1.00 60.47 97 ASN A N 1
ATOM 741 C CA . ASN A 1 97 ? -4.018 -0.650 -15.663 1.00 60.47 97 ASN A CA 1
ATOM 742 C C . ASN A 1 97 ? -4.518 -1.743 -14.702 1.00 60.47 97 ASN A C 1
ATOM 744 O O . ASN A 1 97 ? -5.244 -1.439 -13.759 1.00 60.47 97 ASN A O 1
ATOM 748 N N . SER A 1 98 ? -4.121 -2.999 -14.933 1.00 68.38 98 SER A N 1
ATOM 749 C CA . SER A 1 98 ? -4.436 -4.140 -14.051 1.00 68.38 98 SER A CA 1
ATOM 750 C C . SER A 1 98 ? -3.989 -3.949 -12.591 1.00 68.38 98 SER A C 1
ATOM 752 O O . SER A 1 98 ? -4.517 -4.603 -11.698 1.00 68.38 98 SER A O 1
ATOM 754 N N . LEU A 1 99 ? -3.061 -3.018 -12.330 1.00 85.44 99 LEU A N 1
ATOM 755 C CA . LEU A 1 99 ? -2.444 -2.780 -11.020 1.00 85.44 99 LEU A CA 1
ATOM 756 C C . LEU A 1 99 ? -2.470 -1.282 -10.644 1.00 85.44 99 LEU A C 1
ATOM 758 O O . LEU A 1 99 ? -1.422 -0.644 -10.523 1.00 85.44 99 LEU A O 1
ATOM 762 N N . PRO A 1 100 ? -3.655 -0.667 -10.456 1.00 86.75 100 PRO A N 1
ATOM 763 C CA . PRO A 1 100 ? -3.797 0.785 -10.297 1.00 86.75 100 PRO A CA 1
ATOM 764 C C . PRO A 1 100 ? -3.281 1.338 -8.958 1.00 86.75 100 PRO A C 1
ATOM 766 O O . PRO A 1 100 ? -3.199 2.564 -8.779 1.00 86.75 100 PRO A O 1
ATOM 769 N N . HIS A 1 101 ? -2.981 0.447 -8.011 1.00 89.69 101 HIS A N 1
ATOM 770 C CA . HIS A 1 101 ? -2.320 0.730 -6.739 1.00 89.69 101 HIS A CA 1
ATOM 771 C C . HIS A 1 101 ? -0.797 0.750 -6.846 1.00 89.69 101 HIS A C 1
ATOM 773 O O . HIS A 1 101 ? -0.156 1.315 -5.966 1.00 89.69 101 HIS A O 1
ATOM 779 N N . LEU A 1 102 ? -0.204 0.186 -7.897 1.00 92.81 102 LEU A N 1
ATOM 780 C CA . LEU A 1 102 ? 1.240 0.226 -8.114 1.00 92.81 102 LEU A CA 1
ATOM 781 C C . LEU A 1 102 ? 1.594 1.411 -9.014 1.00 92.81 102 LEU A C 1
ATOM 783 O O . LEU A 1 102 ? 0.912 1.714 -9.997 1.00 92.81 102 LEU A O 1
ATOM 787 N N . ARG A 1 103 ? 2.669 2.131 -8.685 1.00 94.00 103 ARG A N 1
ATOM 788 C CA . ARG A 1 103 ? 3.162 3.203 -9.554 1.00 94.00 103 ARG A CA 1
ATOM 789 C C . ARG A 1 103 ? 3.791 2.574 -10.786 1.00 94.00 103 ARG A C 1
ATOM 791 O O . ARG A 1 103 ? 4.824 1.925 -10.682 1.00 94.00 103 ARG A O 1
ATOM 798 N N . ARG A 1 104 ? 3.210 2.826 -11.960 1.00 93.31 104 ARG A N 1
ATOM 799 C CA . ARG A 1 104 ? 3.749 2.313 -13.226 1.00 93.31 104 ARG A CA 1
ATOM 800 C C . ARG A 1 104 ? 5.195 2.735 -13.466 1.00 93.31 104 ARG A C 1
ATOM 802 O O . ARG A 1 104 ? 5.981 1.924 -13.925 1.00 93.31 104 ARG A O 1
ATOM 809 N N . CYS A 1 105 ? 5.533 3.979 -13.145 1.00 95.00 105 CYS A N 1
ATOM 810 C CA . CYS A 1 105 ? 6.869 4.525 -13.337 1.00 95.00 105 CYS A CA 1
ATOM 811 C C . CYS A 1 105 ? 7.487 4.886 -11.983 1.00 95.00 105 CYS A C 1
ATOM 813 O O . CYS A 1 105 ? 6.840 5.554 -11.171 1.00 95.00 105 CYS A O 1
ATOM 815 N N . ALA A 1 106 ? 8.738 4.483 -11.765 1.00 94.88 106 ALA A N 1
ATOM 816 C CA . ALA A 1 106 ? 9.498 4.753 -10.550 1.00 94.88 106 ALA A CA 1
ATOM 817 C C . ALA A 1 106 ? 10.910 5.242 -10.893 1.00 94.88 106 ALA A C 1
ATOM 819 O O . ALA A 1 106 ? 11.589 4.674 -11.753 1.00 94.88 106 ALA A O 1
ATOM 820 N N . LYS A 1 107 ? 11.377 6.297 -10.216 1.00 93.50 107 LYS A N 1
ATOM 821 C CA . LYS A 1 107 ? 12.774 6.719 -10.349 1.00 93.50 107 LYS A CA 1
ATOM 822 C C . LYS A 1 107 ? 13.677 5.751 -9.580 1.00 93.50 107 LYS A C 1
ATOM 824 O O . LYS A 1 107 ? 13.252 5.199 -8.568 1.00 93.50 107 LYS A O 1
ATOM 829 N N . PRO A 1 108 ? 14.962 5.636 -9.949 1.00 92.06 108 PRO A N 1
ATOM 830 C CA . PRO A 1 108 ? 15.957 4.881 -9.185 1.00 92.06 108 PRO A CA 1
ATOM 831 C C . PRO A 1 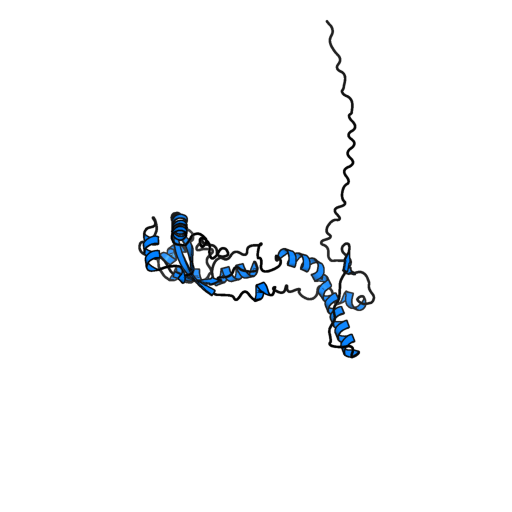108 ? 16.043 5.251 -7.691 1.00 92.06 108 PRO A C 1
ATOM 833 O O . PRO A 1 108 ? 16.473 4.434 -6.878 1.00 92.06 108 PRO A O 1
ATOM 836 N N . ALA A 1 109 ? 15.666 6.482 -7.326 1.00 90.75 109 ALA A N 1
ATOM 837 C CA . ALA A 1 109 ? 15.611 6.955 -5.942 1.00 90.75 109 ALA A CA 1
ATOM 838 C C . ALA A 1 109 ? 14.365 6.480 -5.174 1.00 90.75 109 ALA A C 1
ATOM 840 O O . ALA A 1 109 ? 14.437 6.339 -3.959 1.00 90.75 109 ALA A O 1
ATOM 841 N N . ASP A 1 110 ? 13.267 6.203 -5.881 1.00 91.50 110 ASP A N 1
ATOM 842 C CA . ASP A 1 110 ? 11.989 5.774 -5.303 1.00 91.50 110 ASP A CA 1
ATOM 843 C C . ASP A 1 110 ? 11.903 4.243 -5.168 1.00 91.50 110 ASP A C 1
ATOM 845 O O . ASP A 1 110 ? 10.926 3.716 -4.644 1.00 91.50 110 ASP A O 1
ATOM 849 N N . MET A 1 111 ? 12.907 3.521 -5.673 1.00 93.38 111 MET A N 1
ATOM 850 C CA . MET A 1 111 ? 12.955 2.063 -5.658 1.00 93.38 111 MET A CA 1
ATOM 851 C C . MET A 1 111 ? 13.212 1.500 -4.251 1.00 93.38 111 MET A C 1
ATOM 853 O O . MET A 1 111 ? 14.014 2.071 -3.504 1.00 93.38 111 MET A O 1
ATOM 857 N N . PRO A 1 112 ? 12.625 0.334 -3.910 1.00 95.44 112 PRO A N 1
ATOM 858 C CA . PRO A 1 112 ? 12.938 -0.378 -2.676 1.00 95.44 112 PRO A CA 1
ATOM 859 C C . PRO A 1 112 ? 14.444 -0.627 -2.538 1.00 95.44 112 PRO A C 1
ATOM 861 O O . PRO A 1 112 ? 15.113 -0.973 -3.514 1.00 95.44 112 PRO A O 1
ATOM 864 N N . ALA A 1 113 ? 14.987 -0.495 -1.324 1.00 94.88 113 ALA A N 1
ATOM 865 C CA . ALA A 1 113 ? 16.436 -0.542 -1.092 1.00 94.88 113 ALA A CA 1
ATOM 866 C C . ALA A 1 113 ? 17.098 -1.843 -1.584 1.00 94.88 113 ALA A C 1
ATOM 868 O O . ALA A 1 113 ? 18.197 -1.808 -2.140 1.00 94.88 113 ALA A O 1
ATOM 869 N N . HIS A 1 114 ? 16.423 -2.980 -1.416 1.00 95.00 114 HIS A N 1
ATOM 870 C CA . HIS A 1 114 ? 16.921 -4.282 -1.857 1.00 95.00 114 HIS A CA 1
ATOM 871 C C . HIS A 1 114 ? 16.941 -4.399 -3.392 1.00 95.00 114 HIS A C 1
ATOM 873 O O . HIS A 1 114 ? 17.984 -4.743 -3.941 1.00 95.00 114 HIS A O 1
ATOM 879 N N . LEU A 1 115 ? 15.867 -4.003 -4.093 1.00 95.31 115 LEU A N 1
ATOM 880 C CA . LEU A 1 115 ? 15.839 -3.971 -5.566 1.00 95.31 115 LEU A CA 1
ATOM 881 C C . LEU A 1 115 ? 16.856 -2.980 -6.133 1.00 95.31 115 LEU A C 1
ATOM 883 O O . LEU A 1 115 ? 17.563 -3.283 -7.087 1.00 95.31 115 LEU A O 1
ATOM 887 N N . LYS A 1 116 ? 16.975 -1.801 -5.515 1.00 93.31 116 LYS A N 1
ATOM 888 C CA . LYS A 1 116 ? 17.979 -0.800 -5.886 1.00 93.31 116 LYS A CA 1
ATOM 889 C C . LYS A 1 116 ? 19.393 -1.373 -5.791 1.00 93.31 116 LYS A C 1
ATOM 891 O O . LYS A 1 116 ? 20.200 -1.162 -6.690 1.00 93.31 116 LYS A O 1
ATOM 896 N N . THR A 1 117 ? 19.688 -2.086 -4.706 1.00 93.81 117 THR A N 1
ATOM 897 C CA . THR A 1 117 ? 21.003 -2.701 -4.478 1.00 93.81 117 THR A CA 1
ATOM 898 C C . THR A 1 117 ? 21.267 -3.818 -5.481 1.00 93.81 117 THR A C 1
ATOM 900 O O . THR A 1 117 ? 22.367 -3.892 -6.018 1.00 93.81 117 THR A O 1
ATOM 903 N N . GLN A 1 118 ? 20.264 -4.648 -5.768 1.00 93.94 118 GLN A N 1
ATOM 904 C CA . GLN A 1 118 ? 20.344 -5.697 -6.781 1.00 93.94 118 GLN A CA 1
ATOM 905 C C . GLN A 1 118 ? 20.647 -5.101 -8.165 1.00 93.94 118 GLN A C 1
ATOM 907 O O . GLN A 1 118 ? 21.721 -5.327 -8.713 1.00 93.94 118 GLN A O 1
ATOM 912 N N . PHE A 1 119 ? 19.785 -4.220 -8.678 1.00 93.50 119 PHE A N 1
ATOM 913 C CA . PHE A 1 119 ? 19.912 -3.695 -10.044 1.00 93.50 119 PHE A CA 1
ATOM 914 C C . PHE A 1 119 ? 21.147 -2.813 -10.257 1.00 93.50 119 PHE A C 1
ATOM 916 O O . PHE A 1 119 ? 21.659 -2.724 -11.372 1.00 93.50 119 PHE A O 1
ATOM 923 N N . MET A 1 120 ? 21.655 -2.170 -9.202 1.00 91.69 120 MET A N 1
ATOM 924 C CA . MET A 1 120 ? 22.916 -1.426 -9.251 1.00 91.69 120 MET A CA 1
ATOM 925 C C . MET A 1 120 ? 24.141 -2.345 -9.395 1.00 91.69 120 MET A C 1
ATOM 927 O O . MET A 1 120 ? 25.160 -1.916 -9.940 1.00 91.69 120 MET A O 1
ATOM 931 N N . ASN A 1 121 ? 24.059 -3.579 -8.891 1.00 91.00 121 ASN A N 1
ATOM 932 C CA . ASN A 1 121 ? 25.168 -4.532 -8.863 1.00 91.00 121 ASN A CA 1
ATOM 933 C C . ASN A 1 121 ? 25.092 -5.596 -9.966 1.00 91.00 121 ASN A C 1
ATOM 935 O O . ASN A 1 121 ? 26.111 -6.222 -10.247 1.00 91.00 121 ASN A O 1
ATOM 939 N N . ASP A 1 122 ? 23.936 -5.763 -10.612 1.00 88.88 122 ASP A N 1
ATOM 940 C CA . ASP A 1 122 ? 23.742 -6.746 -11.683 1.00 88.88 122 ASP A CA 1
ATOM 941 C C . ASP A 1 122 ? 24.582 -6.444 -12.937 1.00 88.88 122 ASP A C 1
ATOM 943 O O . ASP A 1 122 ? 25.054 -7.367 -13.600 1.00 88.88 122 ASP A O 1
ATOM 947 N N . SER A 1 123 ? 24.778 -5.165 -13.290 1.00 87.50 123 SER A N 1
ATOM 948 C CA . SER A 1 123 ? 25.558 -4.783 -14.476 1.00 87.50 123 SER A CA 1
ATOM 949 C C . SER A 1 123 ? 26.212 -3.394 -14.366 1.00 87.50 123 SER A C 1
ATOM 951 O O . SER A 1 123 ? 25.751 -2.550 -13.585 1.00 87.50 123 SER A O 1
ATOM 953 N N . PRO A 1 124 ? 27.268 -3.104 -15.159 1.00 86.00 124 PRO A N 1
ATOM 954 C CA . PRO A 1 124 ? 27.859 -1.765 -15.247 1.00 86.00 124 PRO A CA 1
ATOM 955 C C . PRO A 1 124 ? 26.844 -0.678 -15.636 1.00 86.00 124 PRO A C 1
ATOM 957 O O . PRO A 1 124 ? 26.845 0.411 -15.062 1.00 86.00 124 PRO A O 1
ATOM 960 N N . GLU A 1 125 ? 25.928 -0.985 -16.557 1.00 85.50 125 GLU A N 1
ATOM 961 C CA . GLU A 1 125 ? 24.847 -0.089 -16.986 1.00 85.50 125 GLU A CA 1
ATOM 962 C C . GLU A 1 125 ? 23.854 0.146 -15.843 1.00 85.50 125 GLU A C 1
ATOM 964 O O . GLU A 1 125 ? 23.405 1.271 -15.624 1.00 85.50 125 GLU A O 1
ATOM 969 N N . GLY A 1 126 ? 23.559 -0.897 -15.058 1.00 86.31 126 GLY A N 1
ATOM 970 C CA . GLY A 1 126 ? 22.775 -0.785 -13.829 1.00 86.31 126 GLY A CA 1
ATOM 971 C C . GLY A 1 126 ? 23.379 0.218 -12.855 1.00 86.31 126 GLY A C 1
ATOM 972 O O . GLY A 1 126 ? 22.691 1.126 -12.388 1.00 86.31 126 GLY A O 1
ATOM 973 N N . ARG A 1 127 ? 24.692 0.158 -12.627 1.00 88.44 127 ARG A N 1
ATOM 974 C CA . ARG A 1 127 ? 25.385 1.149 -11.795 1.00 88.44 127 ARG A CA 1
ATOM 975 C C . ARG A 1 127 ? 25.212 2.575 -12.321 1.00 88.44 127 ARG A C 1
ATOM 977 O O . ARG A 1 127 ? 24.944 3.482 -11.532 1.00 88.44 127 ARG A O 1
ATOM 984 N N . GLN A 1 128 ? 25.306 2.770 -13.636 1.00 86.25 128 GLN A N 1
ATOM 985 C CA . GLN A 1 128 ? 25.142 4.081 -14.271 1.00 86.25 128 GLN A CA 1
ATOM 986 C C . GLN A 1 128 ? 23.723 4.649 -14.081 1.00 86.25 128 GLN A C 1
ATOM 988 O O . GLN A 1 128 ? 23.564 5.838 -13.780 1.00 86.25 128 GLN A O 1
ATOM 993 N N . VAL A 1 129 ? 22.699 3.795 -14.179 1.00 87.94 129 VAL A N 1
ATOM 994 C CA . VAL A 1 129 ? 21.279 4.139 -13.967 1.00 87.94 129 VAL A CA 1
ATOM 995 C C . VAL A 1 129 ? 21.011 4.665 -12.554 1.00 87.94 129 VAL A C 1
ATOM 997 O O . VAL A 1 129 ? 20.114 5.486 -12.371 1.00 87.94 129 VAL A O 1
ATOM 1000 N N . HIS A 1 130 ? 21.787 4.242 -11.558 1.00 87.94 130 HIS A N 1
ATOM 1001 C CA . HIS A 1 130 ? 21.616 4.649 -10.160 1.00 87.94 130 HIS A CA 1
ATOM 1002 C C . HIS A 1 130 ? 22.483 5.850 -9.740 1.00 87.94 130 HIS A C 1
ATOM 1004 O O . HIS A 1 130 ? 22.484 6.230 -8.566 1.00 87.94 130 HIS A O 1
ATOM 1010 N N . THR A 1 131 ? 23.179 6.496 -10.679 1.00 83.75 131 THR A N 1
ATOM 1011 C CA . THR A 1 131 ? 23.902 7.749 -10.415 1.00 83.75 131 THR A CA 1
ATOM 1012 C C . THR A 1 131 ? 22.934 8.929 -10.239 1.00 83.75 131 THR A C 1
ATOM 1014 O O . THR A 1 131 ? 21.873 8.984 -10.859 1.00 83.75 131 THR A O 1
ATOM 1017 N N . GLY A 1 132 ? 23.293 9.923 -9.415 1.00 69.38 132 GLY A N 1
ATOM 1018 C CA . GLY A 1 132 ? 22.412 11.055 -9.065 1.00 69.38 132 GLY A CA 1
ATOM 1019 C C . GLY A 1 132 ? 21.992 11.981 -10.221 1.00 69.38 132 GLY A C 1
ATOM 1020 O O . GLY A 1 132 ? 21.177 12.873 -10.012 1.00 69.38 132 GLY A O 1
ATOM 1021 N N . LYS A 1 133 ? 22.526 11.781 -11.433 1.00 78.44 133 LYS A N 1
ATOM 1022 C CA . LYS A 1 133 ? 22.175 12.526 -12.658 1.00 78.44 133 LYS A CA 1
ATOM 1023 C C . LYS A 1 133 ? 21.403 11.680 -13.679 1.00 78.44 133 LYS A C 1
ATOM 1025 O O . LYS A 1 133 ? 21.169 12.136 -14.795 1.00 78.44 133 LYS A O 1
ATOM 1030 N N . SER A 1 134 ? 21.050 10.446 -13.330 1.00 80.06 134 SER A N 1
ATOM 1031 C CA . SER A 1 134 ? 20.383 9.522 -14.241 1.00 80.06 134 SER A CA 1
ATOM 1032 C C . SER A 1 134 ? 18.972 9.991 -14.596 1.00 80.06 134 SER A C 1
ATOM 1034 O O . SER A 1 134 ? 18.172 10.343 -13.728 1.00 80.06 134 SER A O 1
ATOM 1036 N N . THR A 1 135 ? 18.661 9.966 -15.889 1.00 89.44 135 THR A N 1
ATOM 1037 C CA . THR A 1 135 ? 17.327 10.240 -16.439 1.00 89.44 135 THR A CA 1
ATOM 1038 C C . THR A 1 135 ? 16.535 8.959 -16.686 1.00 89.44 135 THR A C 1
ATOM 1040 O O . THR A 1 135 ? 15.500 8.998 -17.341 1.00 89.44 135 THR A O 1
ATOM 1043 N N . TRP A 1 136 ? 17.012 7.817 -16.193 1.00 92.44 136 TRP A N 1
ATOM 1044 C CA . TRP A 1 136 ? 16.353 6.532 -16.381 1.00 92.44 136 TRP A CA 1
ATOM 1045 C C . TRP A 1 136 ? 15.193 6.345 -15.410 1.00 92.44 136 TRP A C 1
ATOM 1047 O O . TRP A 1 136 ? 15.241 6.773 -14.257 1.00 92.44 136 TRP A O 1
ATOM 1057 N N . ILE A 1 137 ? 14.157 5.669 -15.891 1.00 94.38 137 ILE A N 1
ATOM 1058 C CA . ILE A 1 137 ? 12.927 5.369 -15.169 1.00 94.38 137 ILE A CA 1
ATOM 1059 C C . ILE A 1 137 ? 12.689 3.867 -15.255 1.00 94.38 137 ILE A C 1
ATOM 1061 O O . ILE A 1 137 ? 12.761 3.286 -16.337 1.00 94.38 137 ILE A O 1
ATOM 1065 N N . TYR A 1 138 ? 12.388 3.244 -14.119 1.00 95.62 138 TYR A N 1
ATOM 1066 C CA . TYR A 1 138 ? 11.890 1.877 -14.089 1.00 95.62 138 TYR A CA 1
ATOM 1067 C C . TYR A 1 138 ? 10.387 1.870 -14.369 1.00 95.62 138 TYR A C 1
ATOM 1069 O O . TYR A 1 138 ? 9.648 2.687 -13.813 1.00 95.62 138 TYR A O 1
ATOM 1077 N N . ILE A 1 139 ? 9.938 0.960 -15.230 1.00 95.44 139 ILE A N 1
ATOM 1078 C CA . ILE A 1 139 ? 8.558 0.884 -15.711 1.00 95.44 139 ILE A CA 1
ATOM 1079 C C . ILE A 1 139 ? 8.012 -0.518 -15.441 1.00 95.44 139 ILE A C 1
ATOM 1081 O O . ILE A 1 139 ? 8.570 -1.509 -15.910 1.00 95.44 139 ILE A O 1
ATOM 1085 N N . MET A 1 140 ? 6.909 -0.586 -14.702 1.00 94.19 140 MET A N 1
ATOM 1086 C CA . MET A 1 140 ? 6.137 -1.799 -14.464 1.00 94.19 140 MET A CA 1
ATOM 1087 C C . MET A 1 140 ? 5.259 -2.112 -15.669 1.00 94.19 140 MET A C 1
ATOM 1089 O O . MET A 1 140 ? 4.416 -1.301 -16.059 1.00 94.19 140 MET A O 1
ATOM 1093 N N . LEU A 1 141 ? 5.467 -3.296 -16.237 1.00 92.31 141 LEU A N 1
ATOM 1094 C CA . LEU A 1 141 ? 4.806 -3.732 -17.461 1.00 92.31 141 LEU A CA 1
ATOM 1095 C C . LEU A 1 141 ? 3.479 -4.429 -17.143 1.00 92.31 141 LEU A C 1
ATOM 1097 O O . LEU A 1 141 ? 2.469 -4.138 -17.776 1.00 92.31 141 LEU A O 1
ATOM 1101 N N . GLY A 1 142 ? 3.469 -5.269 -16.105 1.00 90.06 142 GLY A N 1
ATOM 1102 C CA . GLY A 1 142 ? 2.307 -6.025 -15.636 1.00 90.06 142 GLY A CA 1
ATOM 1103 C C . GLY A 1 142 ? 2.723 -7.398 -15.107 1.00 90.06 142 GLY A C 1
ATOM 1104 O O . GLY A 1 142 ? 3.913 -7.634 -14.897 1.00 90.06 142 GLY A O 1
ATOM 1105 N N . GLU A 1 143 ? 1.759 -8.291 -14.882 1.00 91.12 143 GLU A N 1
ATOM 1106 C CA . GLU A 1 143 ? 2.036 -9.653 -14.417 1.00 91.12 143 GLU A CA 1
ATOM 1107 C C . GLU A 1 143 ? 2.767 -10.457 -15.500 1.00 91.12 143 GLU A C 1
ATOM 1109 O O . GLU A 1 143 ? 2.455 -10.353 -16.682 1.00 91.12 143 GLU A O 1
ATOM 1114 N N . GLU A 1 144 ? 3.748 -11.272 -15.115 1.00 91.56 144 GLU A N 1
ATOM 1115 C CA . GLU A 1 144 ? 4.602 -11.994 -16.066 1.00 91.56 144 GLU A CA 1
ATOM 1116 C C . GLU A 1 144 ? 3.814 -12.936 -16.989 1.00 91.56 144 GLU A C 1
ATOM 1118 O O . GLU A 1 144 ? 4.149 -13.065 -18.165 1.00 91.56 144 GLU A O 1
ATOM 1123 N N . LYS A 1 145 ? 2.720 -13.530 -16.495 1.00 88.94 145 LYS A N 1
ATOM 1124 C CA . LYS A 1 145 ? 1.862 -14.432 -17.281 1.00 88.94 145 LYS A CA 1
ATOM 1125 C C . LYS A 1 145 ? 1.128 -13.741 -18.438 1.00 88.94 145 LYS A C 1
ATOM 1127 O O . LYS A 1 145 ? 0.679 -14.430 -19.351 1.00 88.94 145 LYS A O 1
ATOM 1132 N N . ASP A 1 146 ? 1.003 -12.414 -18.400 1.00 87.44 146 ASP A N 1
ATOM 1133 C CA . ASP A 1 146 ? 0.276 -11.642 -19.413 1.00 87.44 146 ASP A CA 1
ATOM 1134 C C . ASP A 1 146 ? 1.136 -11.370 -20.662 1.00 87.44 146 ASP A C 1
ATOM 1136 O O . ASP A 1 146 ? 0.631 -10.859 -21.664 1.00 87.44 146 ASP A O 1
ATOM 1140 N N . PHE A 1 147 ? 2.433 -11.708 -20.634 1.00 88.88 147 PHE A N 1
ATOM 1141 C CA . PHE A 1 147 ? 3.377 -11.363 -21.695 1.00 88.88 147 PHE A CA 1
ATOM 1142 C C . PHE A 1 147 ? 4.156 -12.567 -22.231 1.00 88.88 147 PHE A C 1
ATOM 1144 O O . PHE A 1 147 ? 4.740 -13.351 -21.486 1.00 88.88 147 PHE A O 1
ATOM 1151 N N . ASP A 1 148 ? 4.299 -12.632 -23.558 1.00 91.88 148 ASP A N 1
ATOM 1152 C CA . ASP A 1 148 ? 5.385 -13.395 -24.176 1.00 91.88 148 ASP A CA 1
ATOM 1153 C C . ASP A 1 148 ? 6.680 -12.580 -24.087 1.00 91.88 148 ASP A C 1
ATOM 1155 O O . ASP A 1 148 ? 6.861 -11.569 -24.779 1.00 91.88 148 ASP A O 1
ATOM 1159 N N . ARG A 1 149 ? 7.604 -13.056 -23.248 1.00 91.62 149 ARG A N 1
ATOM 1160 C CA . ARG A 1 149 ? 8.890 -12.410 -22.976 1.00 91.62 149 ARG A CA 1
ATOM 1161 C C . ARG A 1 149 ? 9.684 -12.099 -24.249 1.00 91.62 149 ARG A C 1
ATOM 1163 O O . ARG A 1 149 ? 10.295 -11.036 -24.324 1.00 91.62 149 ARG A O 1
ATOM 1170 N N . LYS A 1 150 ? 9.675 -12.977 -25.262 1.00 92.50 150 LYS A N 1
ATOM 1171 C CA . LYS A 1 150 ? 10.448 -12.765 -26.502 1.00 92.50 150 LYS A CA 1
ATOM 1172 C C . LYS A 1 150 ? 9.848 -11.647 -27.349 1.00 92.50 150 LYS A C 1
ATOM 1174 O O . LYS A 1 150 ? 10.568 -10.749 -27.783 1.00 92.50 150 LYS A O 1
ATOM 1179 N N . LYS A 1 151 ? 8.528 -11.682 -27.544 1.00 92.50 151 LYS A N 1
ATOM 1180 C CA . LYS A 1 151 ? 7.790 -10.654 -28.290 1.00 92.50 151 LYS A CA 1
ATOM 1181 C C . LYS A 1 151 ? 7.918 -9.283 -27.624 1.00 92.50 151 LYS A C 1
ATOM 1183 O O . LYS A 1 151 ? 8.103 -8.278 -28.311 1.00 92.50 151 LYS A O 1
ATOM 1188 N N . LEU A 1 152 ? 7.853 -9.250 -26.295 1.00 92.38 152 LEU A N 1
ATOM 1189 C CA . LEU A 1 152 ? 7.988 -8.028 -25.512 1.00 92.38 152 LEU A CA 1
ATOM 1190 C C . LEU A 1 152 ? 9.383 -7.408 -25.662 1.00 92.38 152 LEU A C 1
ATOM 1192 O O . LEU A 1 152 ? 9.474 -6.222 -25.961 1.00 92.38 152 LEU A O 1
ATOM 1196 N N . ILE A 1 153 ? 10.456 -8.202 -25.543 1.00 93.88 153 ILE A N 1
ATOM 1197 C CA . ILE A 1 153 ? 11.836 -7.726 -25.757 1.00 93.88 153 ILE A CA 1
ATOM 1198 C C . ILE A 1 153 ? 11.999 -7.143 -27.162 1.00 93.88 153 ILE A C 1
ATOM 1200 O O . ILE A 1 153 ? 12.478 -6.021 -27.296 1.00 93.88 153 ILE A O 1
ATOM 1204 N N . ALA A 1 154 ? 11.558 -7.866 -28.197 1.00 93.19 154 ALA A N 1
ATOM 1205 C CA . ALA A 1 154 ? 11.674 -7.406 -29.582 1.00 93.19 154 ALA A CA 1
ATOM 1206 C C . ALA A 1 154 ? 10.951 -6.069 -29.814 1.00 93.19 154 ALA A C 1
ATOM 1208 O O . ALA A 1 154 ? 11.449 -5.193 -30.515 1.00 93.19 154 ALA A O 1
ATOM 1209 N N . SER A 1 155 ? 9.789 -5.898 -29.188 1.00 93.00 155 SER A N 1
ATOM 1210 C CA . SER A 1 155 ? 8.993 -4.678 -29.322 1.00 93.00 155 SER A CA 1
ATOM 1211 C C . SER A 1 155 ? 9.566 -3.506 -28.522 1.00 93.00 155 SER A C 1
ATOM 1213 O O . SER A 1 155 ? 9.501 -2.371 -28.978 1.00 93.00 155 SER A O 1
ATOM 1215 N N . LEU A 1 156 ? 10.139 -3.769 -27.342 1.00 94.19 156 LEU A N 1
ATOM 1216 C CA . LEU A 1 156 ? 10.830 -2.758 -26.539 1.00 94.19 156 LEU A CA 1
ATOM 1217 C C . LEU A 1 156 ? 12.120 -2.285 -27.222 1.00 94.19 156 LEU A C 1
ATOM 1219 O O . LEU A 1 156 ? 12.401 -1.093 -27.204 1.00 94.19 156 LEU A O 1
ATOM 1223 N N . ALA A 1 157 ? 12.867 -3.192 -27.856 1.00 93.88 157 ALA A N 1
ATOM 1224 C CA . ALA A 1 157 ? 14.086 -2.865 -28.598 1.00 93.88 157 ALA A CA 1
ATOM 1225 C C . ALA A 1 157 ? 13.816 -1.983 -29.832 1.00 93.88 157 ALA A C 1
ATOM 1227 O O . ALA A 1 157 ? 14.703 -1.271 -30.287 1.00 93.88 157 ALA A O 1
ATOM 1228 N N . ALA A 1 158 ? 12.590 -2.009 -30.367 1.00 93.38 158 ALA A N 1
ATOM 1229 C CA . ALA A 1 158 ? 12.181 -1.170 -31.492 1.00 93.38 158 ALA A CA 1
ATOM 1230 C C . ALA A 1 158 ? 11.860 0.287 -31.097 1.00 93.38 158 ALA A C 1
ATOM 1232 O O . ALA A 1 158 ? 11.641 1.118 -31.977 1.00 93.38 158 ALA A O 1
ATOM 1233 N N . ILE A 1 159 ? 11.795 0.608 -29.798 1.00 93.06 159 ILE A N 1
ATOM 1234 C CA . ILE A 1 159 ? 11.535 1.971 -29.320 1.00 93.06 159 ILE A CA 1
ATOM 1235 C C . ILE A 1 159 ? 12.815 2.803 -29.413 1.00 93.06 159 ILE A C 1
ATOM 1237 O O . ILE A 1 159 ? 13.878 2.402 -28.939 1.00 93.06 159 ILE A O 1
ATOM 1241 N N . GLU A 1 160 ? 12.695 4.012 -29.958 1.00 89.00 160 GLU A N 1
ATOM 1242 C CA . GLU A 1 160 ? 13.809 4.951 -30.051 1.00 89.00 160 GLU A CA 1
ATOM 1243 C C . GLU A 1 160 ? 14.386 5.286 -28.661 1.00 89.00 160 GLU A C 1
ATOM 1245 O O . GLU A 1 160 ? 13.676 5.672 -27.726 1.00 89.00 160 GLU A O 1
ATOM 1250 N N . GLY A 1 161 ? 15.706 5.143 -28.521 1.00 83.75 161 GLY A N 1
ATOM 1251 C CA . GLY A 1 161 ? 16.427 5.412 -27.276 1.00 83.75 161 GLY A CA 1
ATOM 1252 C C . GLY A 1 161 ? 16.471 4.245 -26.286 1.00 83.75 161 GLY A C 1
ATOM 1253 O O . GLY A 1 161 ? 17.037 4.412 -25.207 1.00 83.75 161 GLY A O 1
ATOM 1254 N N . MET A 1 162 ? 15.910 3.082 -26.626 1.00 87.44 162 MET A N 1
ATOM 1255 C CA . MET A 1 162 ? 16.175 1.837 -25.901 1.00 87.44 162 MET A CA 1
ATOM 1256 C C . MET A 1 162 ? 17.479 1.200 -26.396 1.00 87.44 162 MET A C 1
ATOM 1258 O O . MET A 1 162 ? 17.818 1.295 -27.574 1.00 87.44 162 MET A O 1
ATOM 1262 N N . ASP A 1 163 ? 18.208 0.549 -25.491 1.00 79.00 163 ASP A N 1
ATOM 1263 C CA . ASP A 1 163 ? 19.398 -0.227 -25.848 1.00 79.00 163 ASP A CA 1
ATOM 1264 C C . ASP A 1 163 ? 19.002 -1.531 -26.563 1.00 79.00 163 ASP A C 1
ATOM 1266 O O . ASP A 1 163 ? 17.950 -2.108 -26.278 1.00 79.00 163 ASP A O 1
ATOM 1270 N N . GLU A 1 164 ? 19.886 -2.057 -27.422 1.00 76.56 164 GLU A N 1
ATOM 1271 C CA . GLU A 1 164 ? 19.705 -3.378 -28.058 1.00 76.56 164 GLU A CA 1
ATOM 1272 C C . GLU A 1 164 ? 19.544 -4.493 -27.008 1.00 76.56 164 GLU A C 1
ATOM 1274 O O . GLU A 1 164 ? 18.747 -5.419 -27.166 1.00 76.56 164 GLU A O 1
ATOM 1279 N N . ASN A 1 165 ? 20.255 -4.359 -25.884 1.00 85.25 165 ASN A N 1
ATOM 1280 C CA . ASN A 1 165 ? 20.132 -5.231 -24.722 1.00 85.25 165 ASN A CA 1
ATOM 1281 C C . ASN A 1 165 ? 19.087 -4.684 -23.741 1.00 85.25 165 ASN A C 1
ATOM 1283 O O . ASN A 1 165 ? 19.418 -4.139 -22.685 1.00 85.25 165 ASN A O 1
ATOM 1287 N N . VAL A 1 166 ? 17.810 -4.853 -24.090 1.00 91.00 166 VAL A N 1
ATOM 1288 C CA . VAL A 1 166 ? 16.680 -4.439 -23.246 1.00 91.00 166 VAL A CA 1
ATOM 1289 C C . VAL A 1 166 ? 16.758 -5.106 -21.871 1.00 91.00 166 VAL A C 1
ATOM 1291 O O . VAL A 1 166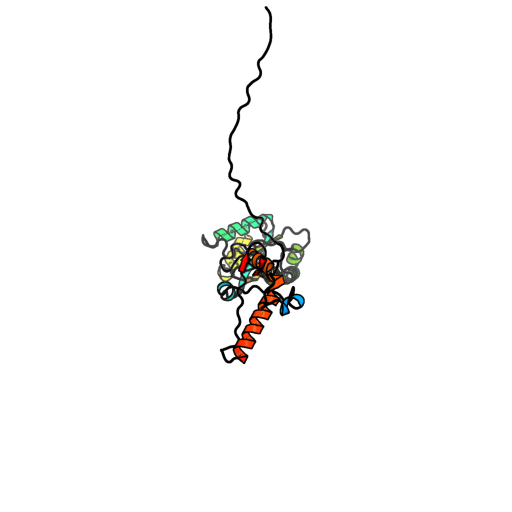 ? 16.703 -6.329 -21.736 1.00 91.00 166 VAL A O 1
ATOM 1294 N N . PHE A 1 167 ? 16.814 -4.286 -20.823 1.00 93.62 167 PHE A N 1
ATOM 1295 C CA . PHE A 1 167 ? 16.692 -4.759 -19.448 1.00 93.62 167 PHE A CA 1
ATOM 1296 C C . PHE A 1 167 ? 15.255 -5.220 -19.182 1.00 93.62 167 PHE A C 1
ATOM 1298 O O . PHE A 1 167 ? 14.315 -4.427 -19.273 1.00 93.62 167 PHE A O 1
ATOM 1305 N N . LEU A 1 168 ? 15.084 -6.491 -18.824 1.00 94.69 168 LEU A N 1
ATOM 1306 C CA . LEU A 1 168 ? 13.787 -7.073 -18.493 1.00 94.69 168 LEU A CA 1
ATOM 1307 C C . LEU A 1 168 ? 13.944 -8.102 -17.372 1.00 94.69 168 LEU A C 1
ATOM 1309 O O . LEU A 1 168 ? 14.572 -9.147 -17.569 1.00 94.69 168 LEU A O 1
ATOM 1313 N N . THR A 1 169 ? 13.346 -7.822 -16.217 1.00 95.25 169 THR A N 1
ATOM 1314 C CA . THR A 1 169 ? 13.415 -8.687 -15.031 1.00 95.25 169 THR A CA 1
ATOM 1315 C C . THR A 1 169 ? 12.058 -8.801 -14.343 1.00 95.25 169 THR A C 1
ATOM 1317 O O . THR A 1 169 ? 11.180 -7.968 -14.575 1.00 95.25 169 THR A O 1
ATOM 1320 N N . SER A 1 170 ? 11.897 -9.824 -13.506 1.00 96.19 170 SER A N 1
ATOM 1321 C CA . SER A 1 170 ? 10.687 -10.069 -12.719 1.00 96.19 170 SER A CA 1
ATOM 1322 C C . SER A 1 170 ? 10.895 -9.649 -11.267 1.00 96.19 170 SER A C 1
ATOM 1324 O O . SER A 1 170 ? 11.961 -9.878 -10.692 1.00 96.19 170 SER A O 1
ATOM 1326 N N . VAL A 1 171 ? 9.875 -9.037 -10.668 1.00 95.94 171 VAL A N 1
ATOM 1327 C CA . VAL A 1 171 ? 9.855 -8.668 -9.247 1.00 95.94 171 VAL A CA 1
ATOM 1328 C C . VAL A 1 171 ? 8.550 -9.117 -8.588 1.00 95.94 171 VAL A C 1
ATOM 1330 O O . VAL A 1 171 ? 7.497 -9.080 -9.234 1.00 95.94 171 VAL A O 1
ATOM 1333 N N . PRO A 1 172 ? 8.580 -9.505 -7.300 1.00 95.75 172 PRO A N 1
ATOM 1334 C CA . PRO A 1 172 ? 7.369 -9.847 -6.570 1.00 95.75 172 PRO A CA 1
ATOM 1335 C C . PRO A 1 172 ? 6.526 -8.597 -6.307 1.00 95.75 172 PRO A C 1
ATOM 1337 O O . PRO A 1 172 ? 7.046 -7.570 -5.865 1.00 95.75 172 PRO A O 1
ATOM 1340 N N . ILE A 1 173 ? 5.216 -8.695 -6.526 1.00 93.75 173 ILE A N 1
ATOM 1341 C CA . ILE A 1 173 ? 4.262 -7.612 -6.276 1.00 93.75 173 ILE A CA 1
ATOM 1342 C C . ILE A 1 173 ? 2.970 -8.111 -5.615 1.00 93.75 173 ILE A C 1
ATOM 1344 O O . ILE A 1 173 ? 2.540 -9.237 -5.870 1.00 93.75 173 ILE A O 1
ATOM 1348 N N . PRO A 1 174 ? 2.301 -7.273 -4.805 1.00 91.94 174 PRO A N 1
ATOM 1349 C CA . PRO A 1 174 ? 0.959 -7.562 -4.318 1.00 91.94 174 PRO A CA 1
ATOM 1350 C C . PRO A 1 174 ? -0.073 -7.332 -5.433 1.00 91.94 174 PRO A C 1
ATOM 1352 O O . PRO A 1 174 ? -0.157 -6.236 -5.994 1.00 91.94 174 PRO A O 1
ATOM 1355 N N . LEU A 1 175 ? -0.886 -8.350 -5.731 1.00 88.44 175 LEU A N 1
ATOM 1356 C CA . LEU A 1 175 ? -1.931 -8.269 -6.762 1.00 88.44 175 LEU A CA 1
ATOM 1357 C C . LEU A 1 175 ? -3.114 -7.389 -6.326 1.00 88.44 175 LEU A C 1
ATOM 1359 O O . LEU A 1 175 ? -3.740 -6.713 -7.140 1.00 88.44 175 LEU A O 1
ATOM 1363 N N . ILE A 1 176 ? -3.403 -7.377 -5.027 1.00 86.50 176 ILE A N 1
ATOM 1364 C CA . ILE A 1 176 ? -4.486 -6.599 -4.422 1.00 86.50 176 ILE A CA 1
ATOM 1365 C C . ILE A 1 176 ? -4.008 -5.206 -3.989 1.00 86.50 176 ILE A C 1
ATOM 1367 O O . ILE A 1 176 ? -2.841 -5.052 -3.627 1.00 86.50 176 ILE A O 1
ATOM 1371 N N . PRO A 1 177 ? -4.888 -4.188 -3.984 1.00 87.44 177 PRO A N 1
ATOM 1372 C CA . PRO A 1 177 ? -4.558 -2.862 -3.475 1.00 87.44 177 PRO A CA 1
ATOM 1373 C C . PRO A 1 177 ? -4.366 -2.860 -1.948 1.00 87.44 177 PRO A C 1
ATOM 1375 O O . PRO A 1 177 ? -4.980 -3.664 -1.248 1.00 87.44 177 PRO A O 1
ATOM 1378 N N . PRO A 1 178 ? -3.548 -1.942 -1.399 1.00 87.81 178 PRO A N 1
ATOM 1379 C CA . PRO A 1 178 ? -3.394 -1.812 0.045 1.00 87.81 178 PRO A CA 1
ATOM 1380 C C . PRO A 1 178 ? -4.672 -1.239 0.666 1.00 87.81 178 PRO A C 1
ATOM 1382 O O . PRO A 1 178 ? -5.326 -0.375 0.080 1.00 87.81 178 PRO A O 1
ATOM 1385 N N . THR A 1 179 ? -4.984 -1.649 1.892 1.00 83.88 179 THR A N 1
ATOM 1386 C CA . THR A 1 179 ? -6.159 -1.187 2.643 1.00 83.88 179 THR A CA 1
ATOM 1387 C C . THR A 1 179 ? -5.865 0.008 3.551 1.00 83.88 179 THR A C 1
ATOM 1389 O O . THR A 1 179 ? -6.781 0.654 4.055 1.00 83.88 179 THR A O 1
ATOM 1392 N N . SER A 1 180 ? -4.587 0.356 3.731 1.00 81.88 180 SER A N 1
ATOM 1393 C CA . SER A 1 180 ? -4.159 1.504 4.533 1.00 81.88 180 SER A CA 1
ATOM 1394 C C . SER A 1 180 ? -2.898 2.171 3.984 1.00 81.88 180 SER A C 1
ATOM 1396 O O . SER A 1 180 ? -2.111 1.570 3.247 1.00 81.88 180 SER A O 1
ATOM 1398 N N . GLN A 1 181 ? -2.662 3.418 4.401 1.00 86.06 181 GLN A N 1
ATOM 1399 C CA . GLN A 1 181 ? -1.439 4.152 4.066 1.00 86.06 181 GLN A CA 1
ATOM 1400 C C . GLN A 1 181 ? -0.181 3.479 4.637 1.00 86.06 181 GLN A C 1
ATOM 1402 O O . GLN A 1 181 ? 0.846 3.436 3.964 1.00 86.06 181 GLN A O 1
ATOM 1407 N N . VAL A 1 182 ? -0.274 2.909 5.843 1.00 87.31 182 VAL A N 1
ATOM 1408 C CA . VAL A 1 182 ? 0.827 2.169 6.479 1.00 87.31 182 VAL A CA 1
ATOM 1409 C C . VAL A 1 182 ? 1.181 0.927 5.662 1.00 87.31 182 VAL A C 1
ATOM 1411 O O . VAL A 1 182 ? 2.353 0.685 5.383 1.00 87.31 182 VAL A O 1
ATOM 1414 N N . GLN A 1 183 ? 0.177 0.177 5.201 1.00 87.25 183 GLN A N 1
ATOM 1415 C CA . GLN A 1 183 ? 0.405 -0.991 4.352 1.00 87.25 183 GLN A CA 1
ATOM 1416 C C . GLN A 1 183 ? 1.014 -0.607 2.996 1.00 87.25 183 GLN A C 1
ATOM 1418 O O . GLN A 1 183 ? 1.946 -1.265 2.547 1.00 87.25 183 GLN A O 1
ATOM 1423 N N . ALA A 1 184 ? 0.561 0.484 2.370 1.00 91.50 184 ALA A N 1
ATOM 1424 C CA . ALA A 1 184 ? 1.169 0.978 1.132 1.00 91.50 184 ALA A CA 1
ATOM 1425 C C . ALA A 1 184 ? 2.645 1.374 1.314 1.00 91.50 184 ALA A C 1
ATOM 1427 O O . ALA A 1 184 ? 3.467 1.106 0.437 1.00 91.50 184 ALA A O 1
ATOM 1428 N N . ALA A 1 185 ? 2.999 1.978 2.453 1.00 93.44 185 ALA A N 1
ATOM 1429 C CA . ALA A 1 185 ? 4.387 2.295 2.787 1.00 93.44 185 ALA A CA 1
ATOM 1430 C C . ALA A 1 185 ? 5.225 1.024 3.006 1.00 93.44 185 ALA A C 1
ATOM 1432 O O . ALA A 1 185 ? 6.327 0.914 2.471 1.00 93.44 185 ALA A O 1
ATOM 1433 N N . MET A 1 186 ? 4.683 0.034 3.722 1.00 94.06 186 MET A N 1
ATOM 1434 C CA . MET A 1 186 ? 5.324 -1.272 3.906 1.00 94.06 186 MET A CA 1
ATOM 1435 C C . MET A 1 186 ? 5.583 -1.963 2.561 1.00 94.06 186 MET A C 1
ATOM 1437 O O . MET A 1 186 ? 6.708 -2.379 2.292 1.00 94.06 186 MET A O 1
ATOM 1441 N N . TRP A 1 187 ? 4.580 -2.021 1.683 1.00 94.81 187 TRP A N 1
ATOM 1442 C CA . TRP A 1 187 ? 4.717 -2.620 0.354 1.00 94.81 187 TRP A CA 1
ATOM 1443 C C . TRP A 1 187 ? 5.653 -1.835 -0.562 1.00 94.81 187 TRP A C 1
ATOM 1445 O O . TRP A 1 187 ? 6.382 -2.443 -1.340 1.00 94.81 187 TRP A O 1
ATOM 1455 N N . THR A 1 188 ? 5.709 -0.507 -0.427 1.00 96.38 188 THR A N 1
ATOM 1456 C CA . THR A 1 188 ? 6.706 0.326 -1.119 1.00 96.38 188 THR A CA 1
ATOM 1457 C C . THR A 1 188 ? 8.129 -0.052 -0.729 1.00 96.38 188 THR A C 1
ATOM 1459 O O . THR A 1 188 ? 9.003 -0.080 -1.585 1.00 96.38 188 THR A O 1
ATOM 1462 N N . SER A 1 189 ? 8.372 -0.392 0.534 1.00 96.12 189 SER A N 1
ATOM 1463 C CA . SER A 1 189 ? 9.697 -0.819 0.997 1.00 96.12 189 SER A CA 1
ATOM 1464 C C . SER A 1 189 ? 10.037 -2.271 0.636 1.00 96.12 189 SER A C 1
ATOM 1466 O O . SER A 1 189 ? 11.217 -2.614 0.548 1.00 96.12 189 SER A O 1
ATOM 1468 N N . GLN A 1 190 ? 9.027 -3.127 0.452 1.00 95.12 190 GLN A N 1
ATOM 1469 C CA . GLN A 1 190 ? 9.192 -4.578 0.286 1.00 95.12 190 GLN A CA 1
ATOM 1470 C C . GLN A 1 190 ? 9.061 -5.086 -1.150 1.00 95.12 190 GLN A C 1
ATOM 1472 O O . GLN A 1 190 ? 9.692 -6.081 -1.478 1.00 95.12 190 GLN A O 1
ATOM 1477 N N . PHE A 1 191 ? 8.256 -4.437 -1.985 1.00 95.56 191 PHE A N 1
ATOM 1478 C CA . PHE A 1 191 ? 7.886 -4.954 -3.302 1.00 95.56 191 PHE A CA 1
ATOM 1479 C C . PHE A 1 191 ? 8.123 -3.909 -4.385 1.00 95.56 191 PHE A C 1
ATOM 1481 O O . PHE A 1 191 ? 9.026 -4.030 -5.207 1.00 95.56 191 PHE A O 1
ATOM 1488 N N . TRP A 1 192 ? 7.309 -2.856 -4.382 1.00 96.56 192 TRP A N 1
ATOM 1489 C CA . TRP A 1 192 ? 7.301 -1.837 -5.422 1.00 96.56 192 TRP A CA 1
ATOM 1490 C C . TRP A 1 192 ? 6.579 -0.581 -4.932 1.00 96.56 192 TRP A C 1
ATOM 1492 O O . TRP A 1 192 ? 5.657 -0.709 -4.118 1.00 96.56 192 TRP A O 1
ATOM 1502 N N . PRO A 1 193 ? 6.912 0.626 -5.432 1.00 96.75 193 PRO A N 1
ATOM 1503 C CA . PRO A 1 193 ? 6.199 1.842 -5.065 1.00 96.75 193 PRO A CA 1
ATOM 1504 C C . PRO A 1 193 ? 4.681 1.711 -5.211 1.00 96.75 193 PRO A C 1
ATOM 1506 O O . PRO A 1 193 ? 4.138 1.562 -6.307 1.00 96.75 193 PRO A O 1
ATOM 1509 N N . THR A 1 194 ? 4.000 1.783 -4.070 1.00 94.88 194 THR A N 1
ATOM 1510 C CA . THR A 1 194 ? 2.580 1.471 -3.905 1.00 94.88 194 THR A CA 1
ATOM 1511 C C . THR A 1 194 ? 1.836 2.698 -3.378 1.00 94.88 194 THR A C 1
ATOM 1513 O O . THR A 1 194 ? 2.330 3.440 -2.530 1.00 94.88 194 THR A O 1
ATOM 1516 N N . VAL A 1 195 ? 0.618 2.918 -3.867 1.00 91.38 195 VAL A N 1
ATOM 1517 C CA . VAL A 1 195 ? -0.256 4.028 -3.490 1.00 91.38 195 VAL A CA 1
ATOM 1518 C C . VAL A 1 195 ? -1.530 3.494 -2.850 1.00 91.38 195 VAL A C 1
ATOM 1520 O O . VAL A 1 195 ? -2.293 2.750 -3.464 1.00 91.38 195 VAL A O 1
ATOM 1523 N N . TYR A 1 196 ? -1.793 3.947 -1.627 1.00 87.88 196 TYR A N 1
ATOM 1524 C CA . TYR A 1 196 ? -3.108 3.826 -1.011 1.00 87.88 196 TYR A CA 1
ATOM 1525 C C . TYR A 1 196 ? -4.050 4.893 -1.574 1.00 87.88 196 TYR A C 1
ATOM 1527 O O . TYR A 1 196 ? -3.723 6.084 -1.567 1.00 87.88 196 TYR A O 1
ATOM 1535 N N . ARG A 1 197 ? -5.230 4.479 -2.043 1.00 83.62 197 ARG A N 1
ATOM 1536 C CA . ARG A 1 197 ? -6.287 5.396 -2.476 1.00 83.62 197 ARG A CA 1
ATOM 1537 C C . ARG A 1 197 ? -7.385 5.447 -1.418 1.00 83.62 197 ARG A C 1
ATOM 1539 O O . ARG A 1 197 ? -7.827 4.423 -0.913 1.00 83.62 197 ARG A O 1
ATOM 1546 N N . LYS A 1 198 ? -7.841 6.663 -1.108 1.00 71.19 198 LYS A N 1
ATOM 1547 C CA . LYS A 1 198 ? -8.829 6.944 -0.051 1.00 71.19 198 LYS A CA 1
ATOM 1548 C C . LYS A 1 198 ? -10.231 6.382 -0.335 1.00 71.19 198 LYS A C 1
ATOM 1550 O O . LYS A 1 198 ? -11.075 6.398 0.548 1.00 71.19 198 LYS A O 1
ATOM 1555 N N . ASN A 1 199 ? -10.476 5.883 -1.542 1.00 69.19 199 ASN A N 1
ATOM 1556 C CA . ASN A 1 199 ? -11.718 5.229 -1.944 1.00 69.19 199 ASN A CA 1
ATOM 1557 C C . ASN A 1 199 ? -11.683 3.707 -1.721 1.00 69.19 199 ASN A C 1
ATOM 1559 O O . ASN A 1 199 ? -12.358 2.985 -2.449 1.00 69.19 199 ASN A O 1
ATOM 1563 N N . ASN A 1 200 ? -10.874 3.219 -0.774 1.00 68.25 200 ASN A N 1
ATOM 1564 C CA . ASN A 1 200 ? -10.802 1.801 -0.447 1.00 68.25 200 ASN A CA 1
ATOM 1565 C C . ASN A 1 200 ? -12.212 1.258 -0.130 1.00 68.25 200 ASN A C 1
ATOM 1567 O O . ASN A 1 200 ? -12.795 1.668 0.873 1.00 68.25 200 ASN A O 1
ATOM 1571 N N . PRO A 1 201 ? -12.766 0.347 -0.950 1.00 68.44 201 PRO A N 1
ATOM 1572 C CA . PRO A 1 201 ? -14.128 -0.148 -0.766 1.00 68.44 201 PRO A CA 1
ATOM 1573 C C . PRO A 1 201 ? -14.242 -1.163 0.381 1.00 68.44 201 PRO A C 1
ATOM 1575 O O . PRO A 1 201 ? -15.338 -1.613 0.701 1.00 68.44 201 PRO A O 1
ATOM 1578 N N . LEU A 1 202 ? -13.117 -1.569 0.972 1.00 72.62 202 LEU A N 1
ATOM 1579 C CA . LEU A 1 202 ? -13.047 -2.709 1.884 1.00 72.62 202 LEU A CA 1
ATOM 1580 C C . LEU A 1 202 ? -13.275 -2.327 3.346 1.00 72.62 202 LEU A C 1
ATOM 1582 O O . LEU A 1 202 ? -13.481 -3.206 4.180 1.00 72.62 202 LEU A O 1
ATOM 1586 N N . GLY A 1 203 ? -13.241 -1.039 3.678 1.00 73.00 203 GLY A N 1
ATOM 1587 C CA . GLY A 1 203 ? -13.400 -0.590 5.052 1.00 73.00 203 GLY A CA 1
ATOM 1588 C C . GLY A 1 203 ? -13.612 0.914 5.180 1.00 73.00 203 GLY A C 1
ATOM 1589 O O . GLY A 1 203 ? -13.466 1.656 4.205 1.00 73.00 203 GLY A O 1
ATOM 1590 N N . PRO A 1 204 ? -13.978 1.379 6.386 1.00 75.94 204 PRO A N 1
ATOM 1591 C CA . PRO A 1 204 ? -14.122 2.799 6.659 1.00 75.94 204 PRO A CA 1
ATOM 1592 C C . PRO A 1 204 ? -12.791 3.519 6.439 1.00 75.94 204 PRO A C 1
ATOM 1594 O O . PRO A 1 204 ? -11.714 3.007 6.745 1.00 75.94 204 PRO A O 1
ATOM 1597 N N . HIS A 1 205 ? -12.862 4.745 5.925 1.00 79.44 205 HIS A N 1
ATOM 1598 C CA . HIS A 1 205 ? -11.659 5.525 5.674 1.00 79.44 205 HIS A CA 1
ATOM 1599 C C . HIS A 1 205 ? -10.870 5.753 6.983 1.00 79.44 205 HIS A C 1
ATOM 1601 O O . HIS A 1 205 ? -11.481 6.126 7.989 1.00 79.44 205 HIS A O 1
ATOM 1607 N N . PRO A 1 206 ? -9.525 5.634 6.993 1.00 78.19 206 PRO A N 1
ATOM 1608 C CA . PRO A 1 206 ? -8.725 5.789 8.209 1.00 78.19 206 PRO A CA 1
ATOM 1609 C C . PRO A 1 206 ? -8.957 7.103 8.963 1.00 78.19 206 PRO A C 1
ATOM 1611 O O . PRO A 1 206 ? -8.887 7.118 10.183 1.00 78.19 206 PRO A O 1
ATOM 1614 N N . SER A 1 207 ? -9.286 8.202 8.273 1.00 80.56 207 SER A N 1
ATOM 1615 C CA . SER A 1 207 ? -9.622 9.469 8.947 1.00 80.56 207 SER A CA 1
ATOM 1616 C C . SER A 1 207 ? -10.984 9.460 9.644 1.00 80.56 207 SER A C 1
ATOM 1618 O O . SER A 1 207 ? -11.174 10.218 10.585 1.00 80.56 207 SER A O 1
ATOM 1620 N N . MET A 1 208 ? -11.942 8.645 9.191 1.00 83.38 208 MET A N 1
ATOM 1621 C CA . MET A 1 208 ? -13.205 8.448 9.910 1.00 83.38 208 MET A CA 1
ATOM 1622 C C . MET A 1 208 ? -12.930 7.696 11.207 1.00 83.38 208 MET A C 1
ATOM 1624 O O . MET A 1 208 ? -13.298 8.167 12.275 1.00 83.38 208 MET A O 1
ATOM 1628 N N . VAL A 1 209 ? -12.198 6.582 11.109 1.00 84.31 209 VAL A N 1
ATOM 1629 C CA . VAL A 1 209 ? -11.810 5.769 12.269 1.00 84.31 209 VAL A CA 1
ATOM 1630 C C . VAL A 1 209 ? -10.956 6.577 13.245 1.00 84.31 209 VAL A C 1
ATOM 1632 O O . VAL A 1 209 ? -11.206 6.535 14.444 1.00 84.31 209 VAL A O 1
ATOM 1635 N N . GLY A 1 210 ? -9.997 7.356 12.739 1.00 85.44 210 GLY A N 1
ATOM 1636 C CA . GLY A 1 210 ? -9.150 8.243 13.535 1.00 85.44 210 GLY A CA 1
ATOM 1637 C C . GLY A 1 210 ? -9.960 9.294 14.288 1.00 85.44 210 GLY A C 1
ATOM 1638 O O . GLY A 1 210 ? -9.830 9.379 15.500 1.00 85.44 210 GLY A O 1
ATOM 1639 N N . ARG A 1 211 ? -10.879 10.000 13.610 1.00 85.06 211 ARG A N 1
ATOM 1640 C CA . ARG A 1 211 ? -11.765 10.971 14.273 1.00 85.06 211 ARG A CA 1
ATOM 1641 C C . ARG A 1 211 ? -12.595 10.326 15.381 1.00 85.06 211 ARG A C 1
ATOM 1643 O O . ARG A 1 211 ? -12.588 10.829 16.493 1.00 85.06 211 ARG A O 1
ATOM 1650 N N . SER A 1 212 ? -13.238 9.188 15.116 1.00 84.62 212 SER A N 1
ATOM 1651 C CA . SER A 1 212 ? -14.009 8.461 16.139 1.00 84.62 212 SER A CA 1
ATOM 1652 C C . SER A 1 212 ? -13.143 7.897 17.272 1.00 84.62 212 SER A C 1
ATOM 1654 O O . SER A 1 212 ? -13.629 7.699 18.378 1.00 84.62 212 SER A O 1
ATOM 1656 N N . THR A 1 213 ? -11.868 7.613 17.007 1.00 87.38 213 THR A N 1
ATOM 1657 C CA . THR A 1 213 ? -10.906 7.185 18.032 1.00 87.38 213 THR A CA 1
ATOM 1658 C C . THR A 1 213 ? -10.528 8.366 18.921 1.00 87.38 213 THR A C 1
ATOM 1660 O O . THR A 1 213 ? -10.546 8.247 20.144 1.00 87.38 213 THR A O 1
ATOM 1663 N N . ASP A 1 214 ? -10.232 9.517 18.315 1.00 86.12 214 ASP A N 1
ATOM 1664 C CA . ASP A 1 214 ? -9.826 10.729 19.022 1.00 86.12 214 ASP A CA 1
ATOM 1665 C C . ASP A 1 214 ? -10.904 11.251 19.977 1.00 86.12 214 ASP A C 1
ATOM 1667 O O . ASP A 1 214 ? -10.548 11.810 21.008 1.00 86.12 214 ASP A O 1
ATOM 1671 N N . THR A 1 215 ? -12.189 11.005 19.697 1.00 83.75 215 THR A N 1
ATOM 1672 C CA . THR A 1 215 ? -13.287 11.420 20.586 1.00 83.75 215 THR A CA 1
ATOM 1673 C C . THR A 1 215 ? -13.394 10.620 21.886 1.00 83.75 215 THR A C 1
ATOM 1675 O O . THR A 1 215 ? -13.979 11.108 22.838 1.00 83.75 215 THR A O 1
ATOM 1678 N N . ILE A 1 216 ? -12.886 9.384 21.950 1.00 85.50 216 ILE A N 1
ATOM 1679 C CA . ILE A 1 216 ? -13.088 8.490 23.115 1.00 85.50 216 ILE A CA 1
ATOM 1680 C C . ILE A 1 216 ? -11.781 8.011 23.755 1.00 85.50 216 ILE A C 1
ATOM 1682 O O . ILE A 1 216 ? -11.793 7.485 24.869 1.00 85.50 216 ILE A O 1
ATOM 1686 N N . LYS A 1 217 ? -10.636 8.164 23.080 1.00 86.44 217 LYS A N 1
ATOM 1687 C CA . LYS A 1 217 ? -9.358 7.567 23.507 1.00 86.44 217 LYS A CA 1
ATOM 1688 C C . LYS A 1 217 ? -8.970 7.882 24.957 1.00 86.44 217 LYS A C 1
ATOM 1690 O O . LYS A 1 217 ? -8.480 6.987 25.639 1.00 86.44 217 LYS A O 1
ATOM 1695 N N . ASP A 1 218 ? -9.237 9.094 25.441 1.00 85.50 218 ASP A N 1
ATOM 1696 C CA . ASP A 1 218 ? -8.775 9.551 26.760 1.00 85.50 218 ASP A CA 1
ATOM 1697 C C . ASP A 1 218 ? -9.583 8.940 27.919 1.00 85.50 218 ASP A C 1
ATOM 1699 O O . ASP A 1 218 ? -9.061 8.745 29.019 1.00 85.50 218 ASP A O 1
ATOM 1703 N N . GLU A 1 219 ? -10.836 8.567 27.660 1.00 87.06 219 GLU A N 1
ATOM 1704 C CA . GLU A 1 219 ? -11.764 7.970 28.629 1.00 87.06 219 GLU A CA 1
ATOM 1705 C C . GLU A 1 219 ? -12.023 6.474 28.375 1.00 87.06 219 GLU A C 1
ATOM 1707 O O . GLU A 1 219 ? -12.696 5.803 29.153 1.00 87.06 219 GLU A O 1
ATOM 1712 N N . THR A 1 220 ? -11.442 5.898 27.320 1.00 89.12 220 THR A N 1
ATOM 1713 C CA . THR A 1 220 ? -11.639 4.486 26.949 1.00 89.12 220 THR A CA 1
ATOM 1714 C C . THR A 1 220 ? -11.321 3.530 28.097 1.00 89.12 220 THR A C 1
ATOM 1716 O O . THR A 1 220 ? -12.085 2.602 28.363 1.00 89.12 220 THR A O 1
ATOM 1719 N N . SER A 1 221 ? -10.202 3.735 28.794 1.00 89.88 221 SER A N 1
ATOM 1720 C CA . SER A 1 221 ? -9.796 2.871 29.905 1.00 89.88 221 SER A CA 1
ATOM 1721 C C . SER A 1 221 ? -10.780 2.896 31.074 1.00 89.88 221 SER A C 1
ATOM 1723 O O . SER A 1 221 ? -10.971 1.858 31.707 1.00 89.88 221 SER A O 1
ATOM 1725 N N . LEU A 1 222 ? -11.455 4.023 31.320 1.00 90.44 222 LEU A N 1
ATOM 1726 C CA . LEU A 1 222 ? -12.514 4.120 32.325 1.00 90.44 222 LEU A CA 1
ATOM 1727 C C . LEU A 1 222 ? -13.680 3.193 31.973 1.00 90.44 222 LEU A C 1
ATOM 1729 O O . LEU A 1 222 ? -14.074 2.347 32.778 1.00 90.44 222 LEU A O 1
ATOM 1733 N N . TRP A 1 223 ? -14.190 3.305 30.747 1.00 91.19 223 TRP A N 1
ATOM 1734 C CA . TRP A 1 223 ? -15.329 2.508 30.291 1.00 91.19 223 TRP A CA 1
ATOM 1735 C C . TRP A 1 223 ? -14.999 1.016 30.217 1.00 91.19 223 TRP A C 1
ATOM 1737 O O . TRP A 1 223 ? -15.827 0.177 30.574 1.00 91.19 223 TRP A O 1
ATOM 1747 N N . MET A 1 224 ? -13.768 0.666 29.834 1.00 92.50 224 MET A N 1
ATOM 1748 C CA . MET A 1 224 ? -13.300 -0.723 29.861 1.00 92.50 224 MET A CA 1
ATOM 1749 C C . MET A 1 224 ? -13.178 -1.268 31.288 1.00 92.50 224 MET A C 1
ATOM 1751 O O . MET A 1 224 ? -13.535 -2.422 31.530 1.00 92.50 224 MET A O 1
ATOM 1755 N N . ALA A 1 225 ? -12.727 -0.457 32.251 1.00 92.06 225 ALA A N 1
ATOM 1756 C CA . ALA A 1 225 ? -12.678 -0.857 33.655 1.00 92.06 225 ALA A CA 1
ATOM 1757 C C . ALA A 1 225 ? -14.083 -1.121 34.220 1.00 92.06 225 ALA A C 1
ATOM 1759 O O . ALA A 1 225 ? -14.286 -2.130 34.903 1.00 92.06 225 ALA A O 1
ATOM 1760 N N . LEU A 1 226 ? -15.058 -0.271 33.882 1.00 93.31 226 LEU A N 1
ATOM 1761 C CA . LEU A 1 226 ? -16.457 -0.470 34.261 1.00 93.31 226 LEU A CA 1
ATOM 1762 C C . LEU A 1 226 ? -17.033 -1.753 33.644 1.00 93.31 226 LEU A C 1
ATOM 1764 O O . LEU A 1 226 ? -17.593 -2.580 34.365 1.00 93.31 226 LEU A O 1
ATOM 1768 N N . ALA A 1 227 ? -16.839 -1.970 32.338 1.00 95.00 227 ALA A N 1
ATOM 1769 C CA . ALA A 1 227 ? -17.273 -3.195 31.665 1.00 95.00 227 ALA A CA 1
ATOM 1770 C C . ALA A 1 227 ? -16.681 -4.445 32.340 1.00 95.00 227 ALA A C 1
ATOM 1772 O O . ALA A 1 227 ? -17.387 -5.416 32.617 1.00 95.00 227 ALA A O 1
ATOM 1773 N N . HIS A 1 228 ? -15.392 -4.403 32.680 1.00 94.25 228 HIS A N 1
ATOM 1774 C CA . HIS A 1 228 ? -14.703 -5.509 33.343 1.00 94.25 228 HIS A CA 1
ATOM 1775 C C . HIS A 1 228 ? -15.193 -5.760 34.774 1.00 94.25 228 HIS A C 1
ATOM 1777 O O . HIS A 1 228 ? -15.276 -6.909 35.218 1.00 94.25 228 HIS A O 1
ATOM 1783 N N . ARG A 1 229 ? -15.548 -4.701 35.511 1.00 94.19 229 ARG A N 1
ATOM 1784 C CA . ARG A 1 229 ? -16.178 -4.814 36.833 1.00 94.19 229 ARG A CA 1
ATOM 1785 C C . ARG A 1 229 ? -17.522 -5.532 36.731 1.00 94.19 229 ARG A C 1
ATOM 1787 O O . ARG A 1 229 ? -17.722 -6.518 37.436 1.00 94.19 229 ARG A O 1
ATOM 1794 N N . VAL A 1 230 ? -18.387 -5.106 35.809 1.00 94.81 230 VAL A N 1
ATOM 1795 C CA . VAL A 1 230 ? -19.702 -5.732 35.578 1.00 94.81 230 VAL A CA 1
ATOM 1796 C C . VAL A 1 230 ? -19.551 -7.211 35.211 1.00 94.81 230 VAL A C 1
ATOM 1798 O O . VAL A 1 230 ? -20.223 -8.060 35.794 1.00 94.81 230 VAL A O 1
ATOM 1801 N N . ALA A 1 231 ? -18.606 -7.540 34.326 1.00 96.75 231 ALA A N 1
ATOM 1802 C CA . ALA A 1 231 ? -18.295 -8.920 33.954 1.00 96.75 231 ALA A CA 1
ATOM 1803 C C . ALA A 1 231 ? -17.924 -9.796 35.167 1.00 96.75 231 ALA A C 1
ATOM 1805 O O . ALA A 1 231 ? -18.376 -10.938 35.294 1.00 96.75 231 ALA A O 1
ATOM 1806 N N . ARG A 1 232 ? -17.112 -9.269 36.092 1.00 95.81 232 ARG A N 1
ATOM 1807 C CA . ARG A 1 232 ? -16.733 -9.985 37.320 1.00 95.81 232 ARG A CA 1
ATOM 1808 C C . ARG A 1 232 ? -17.904 -10.166 38.273 1.00 95.81 232 ARG A C 1
ATOM 1810 O O . ARG A 1 232 ? -18.073 -11.262 38.805 1.00 95.81 232 ARG A O 1
ATOM 1817 N N . GLU A 1 233 ? -18.698 -9.122 38.478 1.00 94.19 233 GLU A N 1
ATOM 1818 C CA . GLU A 1 233 ? -19.867 -9.176 39.356 1.00 94.19 233 GLU A CA 1
ATOM 1819 C C . GLU A 1 233 ? -20.910 -10.180 38.844 1.00 94.19 233 GLU A C 1
ATOM 1821 O O . GLU A 1 233 ? -21.444 -10.961 39.633 1.00 94.19 233 GLU A O 1
ATOM 1826 N N . ALA A 1 234 ? -21.149 -10.227 37.527 1.00 95.50 234 ALA A N 1
ATOM 1827 C CA . ALA A 1 234 ? -22.055 -11.193 36.903 1.00 95.50 234 ALA A CA 1
ATOM 1828 C C . ALA A 1 234 ? -21.621 -12.644 37.167 1.00 95.50 234 ALA A C 1
ATOM 1830 O O . ALA A 1 234 ? -22.436 -13.474 37.580 1.00 95.50 234 ALA A O 1
ATOM 1831 N N . LYS A 1 235 ? -20.321 -12.934 37.016 1.00 95.88 235 LYS A N 1
ATOM 1832 C CA . LYS A 1 235 ? -19.754 -14.259 37.297 1.00 95.88 235 LYS A CA 1
ATOM 1833 C C . LYS A 1 235 ? -19.835 -14.628 38.778 1.00 95.88 235 LYS A C 1
ATOM 1835 O O . LYS A 1 235 ? -20.204 -15.751 39.104 1.00 95.88 235 LYS A O 1
ATOM 1840 N N . GLN A 1 236 ? -19.514 -13.698 39.680 1.00 96.44 236 GLN A N 1
ATOM 1841 C CA . GLN A 1 236 ? -19.575 -13.934 41.130 1.00 96.44 236 GLN A CA 1
ATOM 1842 C C . GLN A 1 236 ? -20.996 -14.222 41.618 1.00 96.44 236 GLN A C 1
ATOM 1844 O O . GLN A 1 236 ? -21.184 -15.032 42.521 1.00 96.44 236 GLN A O 1
ATOM 1849 N N . LYS A 1 237 ? -21.994 -13.585 41.003 1.00 95.75 237 LYS A N 1
ATOM 1850 C CA . LYS A 1 237 ? -23.412 -13.795 41.313 1.00 95.75 237 LYS A CA 1
ATOM 1851 C C . LYS A 1 237 ? -24.022 -15.007 40.597 1.00 95.75 237 LYS A C 1
ATOM 1853 O O . LYS A 1 237 ? -25.198 -15.282 40.798 1.00 95.75 237 LYS A O 1
ATOM 1858 N N . GLY A 1 238 ? -23.256 -15.720 39.764 1.00 95.38 238 GLY A N 1
ATOM 1859 C CA . GLY A 1 238 ? -23.741 -16.882 39.012 1.00 95.38 238 GLY A CA 1
ATOM 1860 C C . GLY A 1 238 ? -24.776 -16.545 37.933 1.00 95.38 238 GLY A C 1
ATOM 1861 O O . GLY A 1 238 ? -25.569 -17.405 37.567 1.00 95.38 238 GLY A O 1
ATOM 1862 N N . ILE A 1 239 ? -24.792 -15.302 37.439 1.00 93.19 239 ILE A N 1
ATOM 1863 C CA . ILE A 1 239 ? -25.789 -14.817 36.467 1.00 93.19 239 ILE A CA 1
ATOM 1864 C C . ILE A 1 239 ? -25.455 -15.296 35.044 1.00 93.19 239 ILE A C 1
ATOM 1866 O O . ILE A 1 239 ? -26.350 -15.443 34.214 1.00 93.19 239 ILE A O 1
ATOM 1870 N N . GLY A 1 240 ? -24.179 -15.569 34.758 1.00 92.81 240 GLY A N 1
ATOM 1871 C CA . GLY A 1 240 ? -23.738 -16.083 33.466 1.00 92.81 240 GLY A CA 1
ATOM 1872 C C . GLY A 1 240 ? -22.231 -15.974 33.257 1.00 92.81 240 GLY A C 1
ATOM 1873 O O . GLY A 1 240 ? -21.456 -15.834 34.208 1.00 92.81 240 GLY A O 1
ATOM 1874 N N . GLU A 1 241 ? -21.832 -16.034 31.987 1.00 94.00 241 GLU A N 1
ATOM 1875 C CA . GLU A 1 241 ? -20.448 -15.820 31.564 1.00 94.00 241 GLU A CA 1
ATOM 1876 C C . GLU A 1 241 ? -19.947 -14.417 31.957 1.00 94.00 241 GLU A C 1
ATOM 1878 O O . GLU A 1 241 ? -20.748 -13.481 32.037 1.00 94.00 241 GLU A O 1
ATOM 1883 N N . PRO A 1 242 ? -18.632 -14.237 32.197 1.00 94.94 242 PRO A N 1
ATOM 1884 C CA . PRO A 1 242 ? -18.050 -12.962 32.608 1.00 94.94 242 PRO A CA 1
ATOM 1885 C C . PRO A 1 242 ? -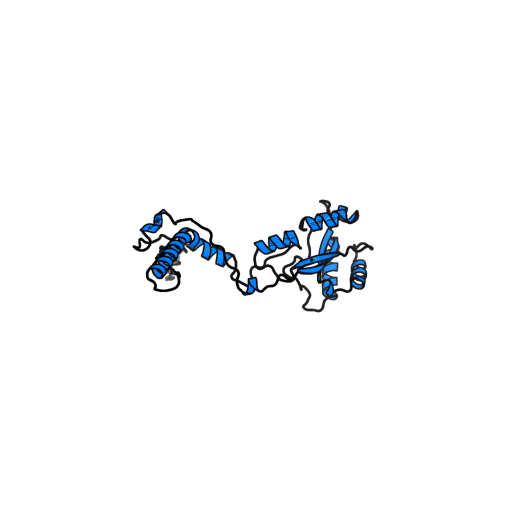18.004 -11.970 31.438 1.00 94.94 242 PRO A C 1
ATOM 1887 O O . PRO A 1 242 ? -16.940 -11.668 30.900 1.00 94.94 242 PRO A O 1
ATOM 1890 N N . MET A 1 243 ? -19.171 -11.459 31.058 1.00 94.75 243 MET A N 1
ATOM 1891 C CA . MET A 1 243 ? -1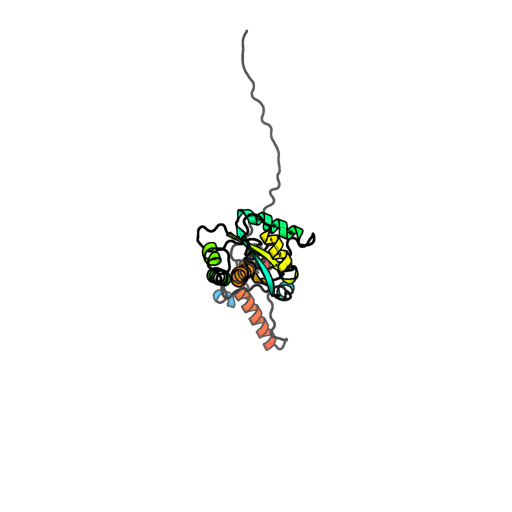9.363 -10.505 29.974 1.00 94.75 243 MET A CA 1
ATOM 1892 C C . MET A 1 243 ? -19.864 -9.182 30.544 1.00 94.75 243 MET A C 1
ATOM 1894 O O . MET A 1 243 ? -20.737 -9.153 31.410 1.00 94.75 243 MET A O 1
ATOM 1898 N N . GLY A 1 244 ? -19.315 -8.080 30.046 1.00 94.56 244 GLY A N 1
ATOM 1899 C CA . GLY A 1 244 ? -19.723 -6.736 30.426 1.00 94.56 244 GLY A CA 1
ATOM 1900 C C . GLY A 1 244 ? -19.692 -5.820 29.216 1.00 94.56 244 GLY A C 1
ATOM 1901 O O . GLY A 1 244 ? -18.814 -5.934 28.363 1.00 94.56 244 GLY A O 1
ATOM 1902 N N . ALA A 1 245 ? -20.668 -4.925 29.143 1.00 94.56 245 ALA A N 1
ATOM 1903 C CA . ALA A 1 245 ? -20.787 -3.928 28.094 1.00 94.56 245 ALA A CA 1
ATOM 1904 C C . ALA A 1 245 ? -21.154 -2.587 28.727 1.00 94.56 245 ALA A C 1
ATOM 1906 O O . ALA A 1 245 ? -21.890 -2.541 29.712 1.00 94.56 245 ALA A O 1
ATOM 1907 N N . VAL A 1 246 ? -20.633 -1.509 28.152 1.00 93.06 246 VAL A N 1
ATOM 1908 C CA . VAL A 1 246 ? -20.935 -0.135 28.551 1.00 93.06 246 VAL A CA 1
ATOM 1909 C C . VAL A 1 246 ? -21.386 0.603 27.301 1.00 93.06 246 VAL A C 1
ATOM 1911 O O . VAL A 1 246 ? -20.739 0.514 26.257 1.00 93.06 246 VAL A O 1
ATOM 1914 N N . ILE A 1 247 ? -22.508 1.304 27.411 1.00 90.88 247 ILE A N 1
ATOM 1915 C CA . ILE A 1 247 ? -23.018 2.202 26.380 1.00 90.88 247 ILE A CA 1
ATOM 1916 C C . ILE A 1 247 ? -22.754 3.611 26.892 1.00 90.88 247 ILE A C 1
ATOM 1918 O O . ILE A 1 247 ? -23.193 3.939 27.988 1.00 90.88 247 ILE A O 1
ATOM 1922 N N . VAL A 1 248 ? -22.024 4.408 26.115 1.00 87.31 248 VAL A N 1
ATOM 1923 C CA . VAL A 1 248 ? -21.693 5.796 26.460 1.00 87.31 248 VAL A CA 1
ATOM 1924 C C . VAL A 1 248 ? -22.495 6.709 25.549 1.00 87.31 248 VAL A C 1
ATOM 1926 O O . VAL A 1 248 ? -22.342 6.640 24.323 1.00 87.31 248 VAL A O 1
ATOM 1929 N N . GLN A 1 249 ? -23.337 7.556 26.134 1.00 86.38 249 GLN A N 1
ATOM 1930 C CA . GLN A 1 249 ? -24.084 8.570 25.395 1.00 86.38 249 GLN A CA 1
ATOM 1931 C C . GLN A 1 249 ? -23.314 9.888 25.441 1.00 86.38 249 GLN A C 1
ATOM 1933 O O . GLN A 1 249 ? -22.886 10.333 26.502 1.00 86.38 249 GLN A O 1
ATOM 1938 N N . ARG A 1 250 ? -23.129 10.514 24.275 1.00 79.44 250 ARG A N 1
ATOM 1939 C CA . ARG A 1 250 ? -22.428 11.796 24.158 1.00 79.44 250 ARG A CA 1
ATOM 1940 C C . ARG A 1 250 ? -23.364 12.878 23.679 1.00 79.44 250 ARG A C 1
ATOM 1942 O O . ARG A 1 250 ? -23.902 12.783 22.578 1.00 79.44 250 ARG A O 1
ATOM 1949 N N . GLU A 1 251 ? -23.497 13.925 24.480 1.00 80.44 251 GLU A N 1
ATOM 1950 C CA . GLU A 1 251 ? -24.297 15.098 24.144 1.00 80.44 251 GLU A CA 1
ATOM 1951 C C . GLU A 1 251 ? -23.538 16.377 24.506 1.00 80.44 251 GLU A C 1
ATOM 1953 O O . GLU A 1 251 ? -23.196 16.621 25.660 1.00 80.44 251 GLU A O 1
ATOM 1958 N N . GLY A 1 252 ? -23.257 17.215 23.502 1.00 75.12 252 GLY A N 1
ATOM 1959 C CA . GLY A 1 252 ? -22.661 18.539 23.713 1.00 75.12 252 GLY A CA 1
ATOM 1960 C C . GLY A 1 252 ? -21.264 18.539 24.350 1.00 75.12 252 GLY A C 1
ATOM 1961 O O . GLY A 1 252 ? -20.986 19.423 25.158 1.00 75.12 252 GLY A O 1
ATOM 1962 N N . GLY A 1 253 ? -20.404 17.571 24.008 1.00 70.31 253 GLY A N 1
ATOM 1963 C CA . GLY A 1 253 ? -19.042 17.461 24.558 1.00 70.31 253 GLY A CA 1
ATOM 1964 C C . GLY A 1 253 ? -18.987 16.872 25.973 1.00 70.31 253 GLY A C 1
ATOM 1965 O O . GLY A 1 253 ? -18.067 17.162 26.740 1.00 70.31 253 GLY A O 1
ATOM 1966 N N . LYS A 1 254 ? -20.032 16.136 26.370 1.00 71.44 254 LYS A N 1
ATOM 1967 C CA . LYS A 1 254 ? -20.139 15.484 27.676 1.00 71.44 254 LYS A CA 1
ATOM 1968 C C . LYS A 1 254 ? -20.468 14.012 27.497 1.00 71.44 254 LYS A C 1
ATOM 1970 O O . LYS A 1 254 ? -21.371 13.680 26.724 1.00 71.44 254 LYS A O 1
ATOM 1975 N N . SER A 1 255 ? -19.776 13.171 28.257 1.00 77.44 255 SER A N 1
ATOM 1976 C CA . SER A 1 255 ? -20.032 11.732 28.338 1.00 77.44 255 SER A CA 1
ATOM 1977 C C . SER A 1 255 ? -20.927 11.438 29.541 1.00 77.44 255 SER A C 1
ATOM 1979 O O . SER A 1 255 ? -20.618 11.860 30.662 1.00 77.44 255 SER A O 1
ATOM 1981 N N . HIS A 1 256 ? -22.034 10.741 29.279 1.00 70.31 256 HIS A N 1
ATOM 1982 C CA . HIS A 1 256 ? -23.017 10.263 30.252 1.00 70.31 256 HIS A CA 1
ATOM 1983 C C . HIS A 1 256 ? -22.938 8.743 30.414 1.00 70.31 256 HIS A C 1
ATOM 1985 O O . HIS A 1 256 ? -22.761 8.050 29.379 1.00 70.31 256 HIS A O 1
#

Secondary structure (DSSP, 8-state):
-----PPPPPP-----------------SPPEEPP-TTTTTTTTTSSS-S---PPPPHHHHHS---EEEEEEEEEETTTHHHHHHHHHHHSPTT-TTS-TTB-SEE-TTTS-HHHHHHHHHH-HHHHHHTSTT--EEEEEEEEGGGS-HHHHHHHHHTSTT--SS--EEEEEEESSPPSSHHHHHHHHHHTS-B---TT-TTS--HHHHHHHHHTTTTTHHHHHHHHHHHHHHHHHTTSSSS-------B-SSEE-

Radius of gyration: 31.52 Å; chains: 1; bounding box: 64×99×74 Å

Sequence (256 aa):
MLAVERPTPPETVSDNTETRSEEKPEHVGPDVIQPHPLIDDLLPQQLGRGVLIPLKTTLEIRQDHTIVQALITRAPAKSTNDVVNLLRSMLPDGVANSLPHLRRCAKPADMPAHLKTQFMNDSPEGRQVHTGKSTWIYIMLGEEKDFDRKKLIASLAAIEGMDENVFLTSVPIPLIPPTSQVQAAMWTSQFWPTVYRKNNPLGPHPSMVGRSTDTIKDETSLWMALAHRVAREAKQKGIGEPMGAVIVQREGGKSH

Organism: NCBI:txid2175873

pLDDT: mean 81.08, std 17.7, range [29.7, 96.75]